Protein AF-A0A2C9KYB4-F1 (afdb_monomer_lite)

Structure (mmCIF, N/CA/C/O backbone):
data_AF-A0A2C9KYB4-F1
#
_entry.id   AF-A0A2C9KYB4-F1
#
loop_
_atom_site.group_PDB
_atom_site.id
_atom_site.type_symbol
_atom_site.label_atom_id
_atom_site.label_alt_id
_atom_site.label_comp_id
_atom_site.label_asym_id
_atom_site.label_entity_id
_atom_site.label_seq_id
_atom_site.pdbx_PDB_ins_code
_atom_site.Cartn_x
_atom_site.Cartn_y
_atom_site.Cartn_z
_atom_site.occupancy
_atom_site.B_iso_or_equiv
_atom_site.auth_seq_id
_atom_site.auth_comp_id
_atom_site.auth_asym_id
_atom_site.auth_atom_id
_atom_site.pdbx_PDB_model_num
ATOM 1 N N . MET A 1 1 ? -0.630 9.367 11.733 1.00 77.88 1 MET A N 1
ATOM 2 C CA . MET A 1 1 ? -0.548 9.222 10.260 1.00 77.88 1 MET A CA 1
ATOM 3 C C . MET A 1 1 ? -1.817 9.796 9.647 1.00 77.88 1 MET A C 1
ATOM 5 O O . MET A 1 1 ? -2.879 9.520 10.185 1.00 77.88 1 MET A O 1
ATOM 9 N N . SER A 1 2 ? -1.732 10.605 8.585 1.00 88.69 2 SER A N 1
ATOM 10 C CA . SER A 1 2 ? -2.912 11.182 7.918 1.00 88.69 2 SER A CA 1
ATOM 11 C C . SER A 1 2 ? -3.307 10.393 6.665 1.00 88.69 2 SER A C 1
ATOM 13 O O . SER A 1 2 ? -2.456 9.791 6.007 1.00 88.69 2 SER A O 1
ATOM 15 N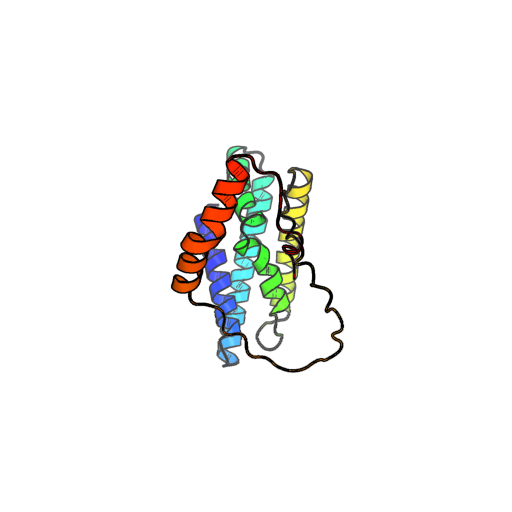 N . MET A 1 3 ? -4.593 10.447 6.298 1.00 91.50 3 MET A N 1
ATOM 16 C CA . MET A 1 3 ? -5.087 9.870 5.039 1.00 91.50 3 MET A CA 1
ATOM 17 C C . MET A 1 3 ? -4.384 10.451 3.811 1.00 91.50 3 MET A C 1
ATOM 19 O O . MET A 1 3 ? -4.084 9.715 2.876 1.00 91.50 3 MET A O 1
ATOM 23 N N . SER A 1 4 ? -4.070 11.747 3.823 1.00 92.88 4 SER A N 1
ATOM 24 C CA . SER A 1 4 ? -3.400 12.416 2.704 1.00 92.88 4 SER A CA 1
ATOM 25 C C . SER A 1 4 ? -1.997 11.863 2.456 1.00 92.88 4 SER A C 1
ATOM 27 O O . SER A 1 4 ? -1.621 11.656 1.307 1.00 92.88 4 SER A O 1
ATOM 29 N N . ALA A 1 5 ? -1.238 11.566 3.518 1.00 91.44 5 ALA A N 1
ATOM 30 C CA . ALA A 1 5 ? 0.081 10.948 3.387 1.00 91.44 5 ALA A CA 1
ATOM 31 C C . ALA A 1 5 ? -0.020 9.524 2.820 1.00 91.44 5 ALA A C 1
ATOM 33 O O . ALA A 1 5 ? 0.750 9.153 1.934 1.00 91.44 5 ALA A O 1
ATOM 34 N N . PHE A 1 6 ? -1.004 8.747 3.285 1.00 93.69 6 PHE A N 1
ATOM 35 C CA . PHE A 1 6 ? -1.249 7.397 2.779 1.00 93.69 6 PHE A CA 1
ATOM 36 C C . PHE A 1 6 ? -1.623 7.412 1.291 1.00 93.69 6 PHE A C 1
ATOM 38 O O . PHE A 1 6 ? -1.047 6.676 0.489 1.00 93.69 6 PHE A O 1
ATOM 45 N N . HIS A 1 7 ? -2.547 8.299 0.916 1.00 94.56 7 HIS A N 1
ATOM 46 C CA . HIS A 1 7 ? -2.961 8.493 -0.467 1.00 94.56 7 HIS A CA 1
ATOM 47 C C . HIS A 1 7 ? -1.796 8.951 -1.350 1.00 94.56 7 HIS A C 1
ATOM 49 O O . HIS A 1 7 ? -1.606 8.407 -2.430 1.00 94.56 7 HIS A O 1
ATOM 55 N N . TYR A 1 8 ? -0.969 9.887 -0.881 1.00 95.38 8 TYR A N 1
ATOM 56 C CA . TYR A 1 8 ? 0.187 10.368 -1.635 1.00 95.38 8 TYR A CA 1
ATOM 57 C C . TYR A 1 8 ? 1.154 9.235 -2.002 1.00 95.38 8 TYR A C 1
ATOM 59 O O . TYR A 1 8 ? 1.501 9.084 -3.173 1.00 95.38 8 TYR A O 1
ATOM 67 N N . ILE A 1 9 ? 1.555 8.404 -1.033 1.00 95.31 9 ILE A N 1
ATOM 68 C CA . ILE A 1 9 ? 2.465 7.277 -1.295 1.00 95.31 9 ILE A CA 1
ATOM 69 C C . ILE A 1 9 ? 1.812 6.245 -2.216 1.00 95.31 9 ILE A C 1
ATOM 71 O O . ILE A 1 9 ? 2.469 5.740 -3.125 1.00 95.31 9 ILE A O 1
ATOM 75 N N . HIS A 1 10 ? 0.520 5.967 -2.029 1.00 95.19 10 HIS A N 1
ATOM 76 C CA . HIS A 1 10 ? -0.229 5.079 -2.913 1.00 95.19 10 HIS A CA 1
ATOM 77 C C . HIS A 1 10 ? -0.242 5.583 -4.366 1.00 95.19 10 HIS A C 1
ATOM 79 O O . HIS A 1 10 ? 0.083 4.830 -5.281 1.00 95.19 10 HIS A O 1
ATOM 85 N N . THR A 1 11 ? -0.534 6.867 -4.578 1.00 95.94 11 THR A N 1
ATOM 86 C CA . THR A 1 11 ? -0.538 7.498 -5.904 1.00 95.94 11 THR A CA 1
ATOM 87 C C . THR A 1 11 ? 0.849 7.475 -6.543 1.00 95.94 11 THR A C 1
ATOM 89 O O . THR A 1 11 ? 0.976 7.139 -7.717 1.00 95.94 11 THR A O 1
ATOM 92 N N . GLN A 1 12 ? 1.913 7.755 -5.782 1.00 95.44 12 GLN A N 1
ATOM 93 C CA . GLN A 1 12 ? 3.284 7.637 -6.293 1.00 95.44 12 GLN A CA 1
ATOM 94 C C . GLN A 1 12 ? 3.627 6.199 -6.693 1.00 95.44 12 GLN A C 1
ATOM 96 O O . GLN A 1 12 ? 4.233 5.977 -7.741 1.00 95.44 12 GLN A O 1
ATOM 101 N N . LEU A 1 13 ? 3.208 5.214 -5.896 1.00 96.12 13 LEU A N 1
ATOM 102 C CA . LEU A 1 13 ? 3.422 3.807 -6.209 1.00 96.12 13 LEU A CA 1
ATOM 103 C C . LEU A 1 13 ? 2.699 3.402 -7.503 1.00 96.12 13 LEU A C 1
ATOM 105 O O . LEU A 1 13 ? 3.322 2.786 -8.366 1.00 96.12 13 LEU A O 1
ATOM 109 N N . LEU A 1 14 ? 1.435 3.803 -7.681 1.00 94.94 14 LEU A N 1
ATOM 110 C CA . LEU A 1 14 ? 0.693 3.581 -8.928 1.00 94.94 14 LEU A CA 1
ATOM 111 C C . LEU A 1 14 ? 1.390 4.232 -10.128 1.00 94.94 14 LEU A C 1
ATOM 113 O O . LEU A 1 14 ? 1.600 3.565 -11.140 1.00 94.94 14 LEU A O 1
ATOM 117 N N . ASN A 1 15 ? 1.834 5.484 -9.995 1.00 95.44 15 ASN A N 1
ATOM 118 C CA . ASN A 1 15 ? 2.565 6.180 -11.055 1.00 95.44 15 ASN A CA 1
ATOM 119 C C . ASN A 1 15 ? 3.829 5.416 -11.473 1.00 95.44 15 ASN A C 1
ATOM 121 O O . ASN A 1 15 ? 4.115 5.286 -12.663 1.00 95.44 15 ASN A O 1
ATOM 125 N N . TYR A 1 16 ? 4.591 4.876 -10.517 1.00 95.44 16 TYR A N 1
ATOM 126 C CA . TYR A 1 16 ? 5.783 4.094 -10.843 1.00 95.44 16 TYR A CA 1
ATOM 127 C C . TYR A 1 16 ? 5.457 2.754 -11.505 1.00 95.44 16 TYR A C 1
ATOM 129 O O . TYR A 1 16 ? 6.167 2.367 -12.433 1.00 95.44 16 TYR A O 1
ATOM 137 N N . ILE A 1 17 ? 4.383 2.077 -11.093 1.00 93.88 17 ILE A N 1
ATOM 138 C CA . ILE A 1 17 ? 3.937 0.821 -11.715 1.00 93.88 17 ILE A CA 1
ATOM 139 C C . ILE A 1 17 ? 3.496 1.060 -13.165 1.00 93.88 17 ILE A C 1
ATOM 141 O O . ILE A 1 17 ? 3.893 0.305 -14.056 1.00 93.88 17 ILE A O 1
ATOM 145 N N . GLU A 1 18 ? 2.733 2.124 -13.422 1.00 93.69 18 GLU A N 1
ATOM 146 C CA . GLU A 1 18 ? 2.309 2.475 -14.781 1.00 93.69 18 GLU A CA 1
ATOM 147 C C . GLU A 1 18 ? 3.507 2.864 -15.657 1.00 93.69 18 GLU A C 1
ATOM 149 O O . GLU A 1 18 ? 3.661 2.348 -16.766 1.00 93.69 18 GLU A O 1
ATOM 154 N N . ASN A 1 19 ? 4.440 3.665 -15.136 1.00 93.12 19 ASN A N 1
ATOM 155 C CA . ASN A 1 19 ? 5.676 3.992 -15.852 1.00 93.12 19 ASN A CA 1
ATOM 156 C C . ASN A 1 19 ? 6.496 2.732 -16.174 1.00 93.12 19 ASN A C 1
ATOM 158 O O . ASN A 1 19 ? 6.953 2.555 -17.304 1.00 93.12 19 ASN A O 1
ATOM 162 N N . LEU A 1 20 ? 6.631 1.807 -15.219 1.00 92.88 20 LEU A N 1
ATOM 163 C CA . LEU A 1 20 ? 7.356 0.549 -15.411 1.00 92.88 20 LEU A CA 1
ATOM 164 C C . LEU A 1 20 ? 6.750 -0.314 -16.531 1.00 92.88 20 LEU A C 1
ATOM 166 O O . LEU A 1 20 ? 7.471 -1.044 -17.225 1.00 92.88 20 LEU A O 1
ATOM 170 N N . ARG A 1 21 ? 5.429 -0.235 -16.716 1.00 90.00 21 ARG A N 1
ATOM 171 C CA . ARG A 1 21 ? 4.695 -0.941 -17.769 1.00 90.00 21 ARG A CA 1
ATOM 172 C C . ARG A 1 21 ? 4.932 -0.330 -19.150 1.00 90.00 21 ARG A C 1
ATOM 174 O O . ARG A 1 21 ? 5.099 -1.087 -20.105 1.00 90.00 21 ARG A O 1
ATOM 181 N N . ILE A 1 22 ? 4.952 0.999 -19.248 1.00 91.38 22 ILE A N 1
ATOM 182 C CA . ILE A 1 22 ? 5.024 1.739 -20.519 1.00 91.38 22 ILE A CA 1
ATOM 183 C C . ILE A 1 22 ? 6.458 1.798 -21.066 1.00 91.38 22 ILE A C 1
ATOM 185 O O . ILE A 1 22 ? 6.657 1.680 -22.277 1.00 91.38 22 ILE A O 1
ATOM 189 N N . ILE A 1 23 ? 7.459 1.944 -20.191 1.00 92.38 23 ILE A N 1
ATOM 190 C CA . ILE A 1 23 ? 8.862 2.095 -20.595 1.00 92.38 23 ILE A CA 1
ATOM 191 C C . ILE A 1 23 ? 9.358 0.831 -21.314 1.00 92.38 23 ILE A C 1
ATOM 193 O O . ILE A 1 23 ? 9.273 -0.297 -20.798 1.00 92.38 23 ILE A O 1
ATOM 197 N N . LYS A 1 24 ? 9.885 1.047 -22.526 1.00 90.88 24 LYS A N 1
ATOM 198 C CA . LYS A 1 24 ? 10.457 0.011 -23.398 1.00 90.88 24 LYS A CA 1
ATOM 199 C C . LYS A 1 24 ? 11.965 -0.147 -23.210 1.00 90.88 24 LYS A C 1
ATOM 201 O O . LYS A 1 24 ? 12.456 -1.264 -23.346 1.00 90.88 24 LYS A O 1
ATOM 206 N N . ASP A 1 25 ? 12.668 0.941 -22.894 1.00 94.88 25 ASP A N 1
ATOM 207 C CA . ASP A 1 25 ? 14.102 0.905 -22.618 1.00 94.88 25 ASP A CA 1
ATOM 208 C C . ASP A 1 25 ? 14.389 0.104 -21.341 1.00 94.88 25 ASP A C 1
ATOM 210 O O . ASP A 1 25 ? 13.743 0.292 -20.307 1.00 94.88 25 ASP A O 1
ATOM 214 N N . LEU A 1 26 ? 15.333 -0.834 -21.416 1.00 91.00 26 LEU A N 1
ATOM 215 C CA . LEU A 1 26 ? 15.583 -1.764 -20.319 1.00 91.00 26 LEU A CA 1
ATOM 216 C C . LEU A 1 26 ? 16.283 -1.091 -19.132 1.00 91.00 26 LEU A C 1
ATOM 218 O O . LEU A 1 26 ? 15.981 -1.423 -17.984 1.00 91.00 26 LEU A O 1
ATOM 222 N N . GLU A 1 27 ? 17.207 -0.167 -19.382 1.00 92.38 27 GLU A N 1
ATOM 223 C CA . GLU A 1 27 ? 17.975 0.490 -18.324 1.00 92.38 27 GLU A CA 1
ATOM 224 C C . GLU A 1 27 ? 17.116 1.511 -17.577 1.00 92.38 27 GLU A C 1
ATOM 226 O O . GLU A 1 27 ? 17.099 1.530 -16.339 1.00 92.38 27 GLU A O 1
ATOM 231 N N . GLU A 1 28 ? 16.303 2.273 -18.308 1.00 93.69 28 GLU A N 1
ATOM 232 C CA . GLU A 1 28 ? 15.301 3.159 -17.723 1.00 93.69 28 GLU A CA 1
ATOM 233 C C . GLU A 1 28 ? 14.247 2.358 -16.939 1.00 93.69 28 GLU A C 1
ATOM 235 O O . GLU A 1 28 ? 13.928 2.688 -15.790 1.00 93.69 28 GLU A O 1
ATOM 240 N N . ALA A 1 29 ? 13.770 1.232 -17.489 1.00 93.75 29 ALA A N 1
ATOM 241 C CA . ALA A 1 29 ? 12.832 0.355 -16.791 1.00 93.75 29 ALA A CA 1
ATOM 242 C C . ALA A 1 29 ? 13.424 -0.199 -15.487 1.00 93.75 29 ALA A C 1
ATOM 244 O O . ALA A 1 29 ? 12.731 -0.226 -14.471 1.00 93.75 29 ALA A O 1
ATOM 245 N N . LYS A 1 30 ? 14.705 -0.591 -15.463 1.00 93.88 30 LYS A N 1
ATOM 246 C CA . LYS A 1 30 ? 15.386 -1.013 -14.226 1.00 93.88 30 LYS A CA 1
ATOM 247 C C . LYS A 1 30 ? 15.469 0.123 -13.206 1.00 93.88 30 LYS A C 1
ATOM 249 O O . LYS A 1 30 ? 15.313 -0.119 -12.007 1.00 93.88 30 LYS A O 1
ATOM 254 N N . GLN A 1 31 ? 15.705 1.362 -13.642 1.00 94.25 31 GLN A N 1
ATOM 255 C CA . GLN A 1 31 ? 15.726 2.521 -12.744 1.00 94.25 31 GLN A C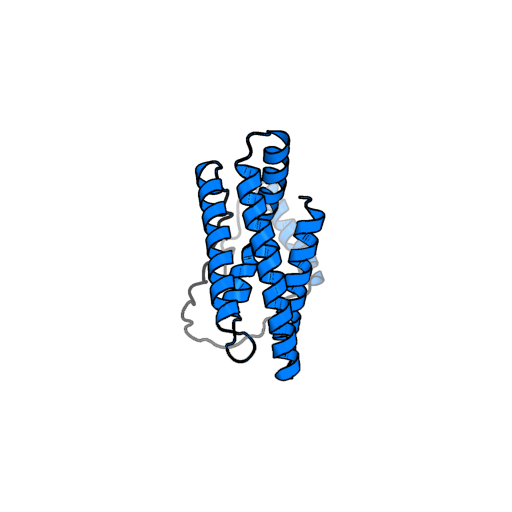A 1
ATOM 256 C C . GLN A 1 31 ? 14.352 2.776 -12.116 1.00 94.25 31 GLN A C 1
ATOM 258 O O . GLN A 1 31 ? 14.260 2.969 -10.900 1.00 94.25 31 GLN A O 1
ATOM 263 N N . VAL A 1 32 ? 13.281 2.721 -12.911 1.00 94.56 32 VAL A N 1
ATOM 264 C CA . VAL A 1 32 ? 11.906 2.826 -12.401 1.00 94.56 32 VAL A CA 1
ATOM 265 C C . VAL A 1 32 ? 11.542 1.622 -11.535 1.00 94.56 32 VAL A C 1
ATOM 267 O O . VAL A 1 32 ? 10.888 1.794 -10.509 1.00 94.56 32 VAL A O 1
ATOM 270 N N . GLY A 1 33 ? 12.040 0.426 -11.850 1.00 95.00 33 GLY A N 1
ATOM 271 C CA . GLY A 1 33 ? 11.897 -0.764 -11.012 1.00 95.00 33 GLY A CA 1
ATOM 272 C C . GLY A 1 33 ? 12.471 -0.553 -9.608 1.00 95.00 33 GLY A C 1
ATOM 273 O O . GLY A 1 33 ? 11.798 -0.837 -8.618 1.00 95.00 33 GLY A O 1
ATOM 274 N N . ARG A 1 34 ? 13.665 0.049 -9.500 1.00 95.19 34 ARG A N 1
ATOM 275 C CA . ARG A 1 34 ? 14.259 0.432 -8.203 1.00 95.19 34 ARG A CA 1
ATOM 276 C C . ARG A 1 34 ? 13.410 1.465 -7.455 1.00 95.19 34 ARG A C 1
ATOM 278 O O . ARG A 1 34 ? 13.191 1.309 -6.257 1.00 95.19 34 ARG A O 1
ATOM 285 N N . ARG A 1 35 ? 12.893 2.492 -8.143 1.00 95.69 35 ARG A N 1
ATOM 286 C CA . ARG A 1 35 ? 11.996 3.502 -7.537 1.00 95.69 35 ARG A CA 1
ATOM 287 C C . ARG A 1 35 ? 10.691 2.881 -7.032 1.00 95.69 35 ARG A C 1
ATOM 289 O O . ARG A 1 35 ? 10.279 3.154 -5.909 1.00 95.69 35 ARG A O 1
ATOM 296 N N . THR A 1 36 ? 10.100 1.990 -7.827 1.00 96.50 36 THR A N 1
ATOM 297 C CA . THR A 1 36 ? 8.899 1.222 -7.468 1.00 96.50 36 THR A CA 1
ATOM 298 C C . THR A 1 36 ? 9.150 0.388 -6.217 1.00 96.50 36 THR A C 1
ATOM 300 O O . THR A 1 36 ? 8.311 0.360 -5.324 1.00 96.50 36 THR A O 1
ATOM 303 N N . HIS A 1 37 ? 10.321 -0.248 -6.106 1.00 97.19 37 HIS A N 1
ATOM 304 C CA . HIS A 1 37 ? 10.680 -1.031 -4.922 1.00 97.19 37 HIS A CA 1
ATOM 305 C C . HIS A 1 37 ? 10.755 -0.172 -3.659 1.00 97.19 37 HIS A C 1
ATOM 307 O O . HIS A 1 37 ? 10.181 -0.539 -2.638 1.00 97.19 37 HIS A O 1
ATOM 313 N N . VAL A 1 38 ? 11.385 1.001 -3.721 1.00 97.06 38 VAL A N 1
ATOM 314 C CA . VAL A 1 38 ? 11.429 1.917 -2.569 1.00 97.06 38 VAL A CA 1
ATOM 315 C C . VAL A 1 38 ? 10.024 2.396 -2.186 1.00 97.06 38 VAL A C 1
ATOM 317 O O . VAL A 1 38 ? 9.679 2.391 -1.005 1.00 97.06 38 VAL A O 1
ATOM 320 N N . ALA A 1 39 ? 9.187 2.746 -3.167 1.00 96.81 39 ALA A N 1
ATOM 321 C CA . ALA A 1 39 ? 7.802 3.151 -2.922 1.00 96.81 39 ALA A CA 1
ATOM 322 C C . ALA A 1 39 ? 6.955 2.021 -2.312 1.00 96.81 39 ALA A C 1
ATOM 324 O O . ALA A 1 39 ? 6.167 2.267 -1.401 1.00 96.81 39 ALA A O 1
ATOM 325 N N . LEU A 1 40 ? 7.160 0.777 -2.755 1.00 97.38 40 LEU A N 1
ATOM 326 C CA . LEU A 1 40 ? 6.533 -0.409 -2.174 1.00 97.38 40 LEU A CA 1
ATOM 327 C C . LEU A 1 40 ? 6.920 -0.577 -0.702 1.00 97.38 40 LEU A C 1
ATOM 329 O O . LEU A 1 40 ? 6.043 -0.791 0.128 1.00 97.38 40 LEU A O 1
ATOM 333 N N . LYS A 1 41 ? 8.205 -0.427 -0.364 1.00 97.19 41 LYS A N 1
ATOM 334 C CA . LYS A 1 41 ? 8.655 -0.495 1.033 1.00 97.19 41 LYS A CA 1
ATOM 335 C C . LYS A 1 41 ? 8.037 0.612 1.885 1.00 97.19 41 LYS A C 1
ATOM 337 O O . LYS A 1 41 ? 7.598 0.347 2.996 1.00 97.19 41 LYS A O 1
ATOM 342 N N . ALA A 1 42 ? 7.938 1.833 1.360 1.00 96.94 42 ALA A N 1
ATOM 343 C CA . ALA A 1 42 ? 7.247 2.914 2.060 1.00 96.94 42 ALA A CA 1
ATOM 344 C C . ALA A 1 42 ? 5.763 2.581 2.293 1.00 96.94 42 ALA A C 1
ATOM 346 O O . ALA A 1 42 ? 5.252 2.778 3.391 1.00 96.94 42 ALA A O 1
ATOM 347 N N . TYR A 1 43 ? 5.079 2.025 1.289 1.00 96.50 43 TYR A N 1
ATOM 348 C CA . TYR A 1 43 ? 3.690 1.581 1.423 1.00 96.50 43 TYR A CA 1
ATOM 349 C C . TYR A 1 43 ? 3.533 0.436 2.438 1.00 96.50 43 TYR A C 1
ATOM 351 O O . TYR A 1 43 ? 2.588 0.433 3.225 1.00 96.50 43 TYR A O 1
ATOM 359 N N . GLN A 1 44 ? 4.484 -0.500 2.481 1.00 96.50 44 GLN A N 1
ATOM 360 C CA . GLN A 1 44 ? 4.543 -1.562 3.487 1.00 96.50 44 GLN A CA 1
ATOM 361 C C . GLN A 1 44 ? 4.665 -0.987 4.905 1.00 96.50 44 GLN A C 1
ATOM 363 O O . GLN A 1 44 ? 3.885 -1.361 5.777 1.00 96.50 44 GLN A O 1
ATOM 368 N N . GLU A 1 45 ? 5.570 -0.032 5.132 1.00 96.69 45 GLU A N 1
ATOM 369 C CA . GLU A 1 45 ? 5.704 0.636 6.435 1.00 96.69 45 GLU A CA 1
ATOM 370 C C . GLU A 1 45 ? 4.434 1.400 6.832 1.00 96.69 45 GLU A C 1
ATOM 372 O O . GLU A 1 45 ? 4.051 1.414 8.008 1.00 96.69 45 GLU A O 1
ATOM 377 N N . LEU A 1 46 ? 3.724 1.987 5.859 1.00 95.44 46 LEU A N 1
ATOM 378 C CA . LEU A 1 46 ? 2.428 2.609 6.119 1.00 95.44 46 LEU A CA 1
ATOM 379 C C . LEU A 1 46 ? 1.398 1.589 6.620 1.00 95.44 46 LEU A C 1
ATOM 381 O O . LEU A 1 46 ? 0.675 1.877 7.574 1.00 95.44 46 LEU A O 1
ATOM 385 N N . LEU A 1 47 ? 1.346 0.400 6.016 1.00 95.81 47 LEU A N 1
ATOM 386 C CA . LEU A 1 47 ? 0.462 -0.682 6.453 1.00 95.81 47 LEU A CA 1
ATOM 387 C C . LEU A 1 47 ? 0.839 -1.208 7.842 1.00 95.81 47 LEU A C 1
ATOM 389 O O . LEU A 1 47 ? -0.040 -1.341 8.691 1.00 95.81 47 LEU A O 1
ATOM 393 N N . CYS A 1 48 ? 2.127 -1.440 8.109 1.00 95.69 48 CYS A N 1
ATOM 394 C CA . CYS A 1 48 ? 2.610 -1.858 9.428 1.00 95.69 48 CYS A CA 1
ATOM 395 C C . CYS A 1 48 ? 2.245 -0.840 10.512 1.00 95.69 48 CYS A C 1
ATOM 397 O O . CYS A 1 48 ? 1.723 -1.198 11.568 1.00 95.69 48 CYS A O 1
ATOM 399 N N . THR A 1 49 ? 2.466 0.445 10.234 1.00 95.44 49 THR A N 1
ATOM 400 C CA . THR A 1 49 ? 2.107 1.516 11.168 1.00 95.44 49 THR A CA 1
ATOM 401 C C . THR A 1 49 ? 0.595 1.578 11.369 1.00 95.44 49 THR A C 1
ATOM 403 O O . THR A 1 49 ? 0.136 1.761 12.493 1.00 95.44 49 THR A O 1
ATOM 406 N N . LEU A 1 50 ? -0.198 1.389 10.311 1.00 95.19 50 LEU A N 1
ATOM 407 C CA . LEU A 1 50 ? -1.654 1.353 10.409 1.00 95.19 50 LEU A CA 1
ATOM 408 C C . LEU A 1 50 ? -2.148 0.174 11.265 1.00 95.19 50 LEU A C 1
ATOM 410 O O . LEU A 1 50 ? -3.044 0.348 12.093 1.00 95.19 50 LEU A O 1
ATOM 414 N N . ASP A 1 51 ? -1.551 -1.009 11.103 1.00 94.25 51 ASP A N 1
ATOM 415 C CA . ASP A 1 51 ? -1.826 -2.178 11.945 1.00 94.25 51 ASP A CA 1
ATOM 416 C C . ASP A 1 51 ? -1.470 -1.902 13.412 1.00 94.25 51 ASP A C 1
ATOM 418 O O . ASP A 1 51 ? -2.280 -2.160 14.305 1.00 94.25 51 ASP A O 1
ATOM 422 N N . PHE A 1 52 ? -0.311 -1.291 13.666 1.00 94.50 52 PHE A N 1
ATOM 423 C CA . PHE A 1 52 ? 0.103 -0.887 15.009 1.00 94.50 52 PHE A CA 1
ATOM 424 C C . PHE A 1 52 ? -0.865 0.131 15.632 1.00 94.50 52 PHE A C 1
ATOM 426 O O . PHE A 1 52 ? -1.309 -0.052 16.765 1.00 94.50 52 PHE A O 1
ATOM 433 N N . MET A 1 53 ? -1.272 1.161 14.880 1.00 94.38 53 MET A N 1
ATOM 434 C CA . MET A 1 53 ? -2.242 2.163 15.335 1.00 94.38 53 MET A CA 1
ATOM 435 C C . MET A 1 53 ? -3.589 1.531 15.709 1.00 94.38 53 MET A C 1
ATOM 437 O O . MET A 1 53 ? -4.204 1.937 16.694 1.00 94.38 53 MET A O 1
ATOM 441 N N . SER A 1 54 ? -4.034 0.506 14.974 1.00 91.94 54 SER A N 1
ATOM 442 C CA . SER A 1 54 ? -5.296 -0.189 15.266 1.00 91.94 54 SER A CA 1
ATOM 443 C C . SER A 1 54 ? -5.295 -0.942 16.605 1.00 91.94 54 SER A C 1
ATOM 445 O O . SER A 1 54 ? -6.356 -1.178 17.179 1.00 91.94 54 SER A O 1
ATOM 447 N N . LYS A 1 55 ? -4.106 -1.268 17.129 1.00 92.19 55 LYS A N 1
ATOM 448 C CA . LYS A 1 55 ? -3.885 -1.983 18.398 1.00 92.19 55 LYS A CA 1
ATOM 449 C C . LYS A 1 55 ? -3.457 -1.053 19.537 1.00 92.19 55 LYS A C 1
ATOM 451 O O . LYS A 1 55 ? -3.144 -1.528 20.627 1.00 92.19 55 LYS A O 1
ATOM 456 N N . SER A 1 56 ? -3.425 0.258 19.294 1.00 94.38 56 SER A N 1
ATOM 457 C CA . SER A 1 56 ? -3.044 1.246 20.301 1.00 94.38 56 SER A CA 1
ATOM 458 C C . SER A 1 56 ? -4.012 1.239 21.488 1.00 94.38 56 SER A C 1
ATOM 460 O O . SER A 1 56 ? -5.208 0.976 21.337 1.00 94.38 56 SER A O 1
ATOM 462 N N . GLN A 1 57 ? -3.502 1.566 22.677 1.00 94.38 57 GLN A N 1
ATOM 463 C CA . GLN A 1 57 ? -4.327 1.782 23.869 1.00 94.38 57 GLN A CA 1
ATOM 464 C C . GLN A 1 57 ? -5.150 3.075 23.759 1.00 94.38 57 GLN A C 1
ATOM 466 O O . GLN A 1 57 ? -6.259 3.132 24.288 1.00 94.38 57 GLN A O 1
ATOM 471 N N . ASP A 1 58 ? -4.636 4.062 23.020 1.00 95.94 58 ASP A N 1
ATOM 472 C CA . ASP A 1 58 ? -5.282 5.352 22.787 1.00 95.94 58 ASP A CA 1
ATOM 473 C C . ASP A 1 58 ? -6.440 5.230 21.780 1.00 95.94 58 ASP A C 1
ATOM 475 O O . ASP A 1 58 ? -6.254 4.866 20.613 1.00 95.94 58 ASP A O 1
ATOM 479 N N . GLU A 1 59 ? -7.644 5.574 22.239 1.00 94.12 59 GLU A N 1
ATOM 480 C CA . GLU A 1 59 ? -8.867 5.559 21.440 1.00 94.12 59 GLU A CA 1
ATOM 481 C C . GLU A 1 59 ? -8.801 6.520 20.245 1.00 94.12 59 GLU A C 1
ATOM 483 O O . GLU A 1 59 ? -9.246 6.162 19.158 1.00 94.12 59 GLU A O 1
ATOM 488 N N . GLN A 1 60 ? -8.206 7.707 20.391 1.00 93.62 60 GLN A N 1
ATOM 489 C CA . GLN A 1 60 ? -8.095 8.674 19.292 1.00 93.62 60 GLN A CA 1
ATOM 490 C C . GLN A 1 60 ? -7.267 8.094 18.138 1.00 93.62 60 GLN A C 1
ATOM 492 O O . GLN A 1 60 ? -7.641 8.197 16.964 1.00 93.62 60 GLN A O 1
ATOM 497 N N . ILE A 1 61 ? -6.170 7.410 18.473 1.00 94.44 61 ILE A N 1
ATOM 498 C CA . ILE A 1 61 ? -5.310 6.731 17.498 1.00 94.44 61 ILE A CA 1
ATOM 499 C C . ILE A 1 61 ? -6.067 5.584 16.818 1.00 94.44 61 ILE A C 1
ATOM 501 O O . ILE A 1 61 ? -5.999 5.458 15.591 1.00 94.44 61 ILE A O 1
ATOM 505 N N . ARG A 1 62 ? -6.833 4.787 17.577 1.00 94.31 62 ARG A N 1
ATOM 506 C CA . ARG A 1 62 ? -7.658 3.704 17.013 1.00 94.31 62 ARG A CA 1
ATOM 507 C C . ARG A 1 62 ? -8.738 4.224 16.069 1.00 94.31 62 ARG A C 1
ATOM 509 O O . ARG A 1 62 ? -8.917 3.659 14.990 1.00 94.31 62 ARG A O 1
ATOM 516 N N . GLN A 1 63 ? -9.432 5.303 16.427 1.00 92.12 63 GLN A N 1
ATOM 517 C CA . GLN A 1 63 ? -10.449 5.905 15.561 1.00 92.12 63 GLN A CA 1
ATOM 518 C C . GLN A 1 63 ? -9.839 6.436 14.265 1.00 92.12 63 GLN A C 1
ATOM 520 O O . GLN A 1 63 ? -10.363 6.174 13.181 1.00 92.12 63 GLN A O 1
ATOM 525 N N . SER A 1 64 ? -8.680 7.095 14.350 1.00 92.88 64 SER A N 1
ATOM 526 C CA . SER A 1 64 ? -7.931 7.519 13.164 1.00 92.88 64 SER A CA 1
ATOM 527 C C . SER A 1 64 ? -7.547 6.326 12.276 1.00 92.88 64 SER A C 1
ATOM 529 O O . SER A 1 64 ? -7.790 6.349 11.067 1.00 92.88 64 SER A O 1
ATOM 531 N N . ALA A 1 65 ? -7.035 5.243 12.871 1.00 93.62 65 ALA A N 1
ATOM 532 C CA . ALA A 1 65 ? -6.695 4.018 12.148 1.00 93.62 65 ALA A CA 1
ATOM 533 C C . ALA A 1 65 ? -7.913 3.401 11.450 1.00 93.62 65 ALA A C 1
ATOM 535 O O . ALA A 1 65 ? -7.816 2.996 10.294 1.00 93.62 65 ALA A O 1
ATOM 536 N N . LYS A 1 66 ? -9.077 3.382 12.107 1.00 91.69 66 LYS A N 1
ATOM 537 C CA . LYS A 1 66 ? -10.320 2.825 11.559 1.00 91.69 66 LYS A CA 1
ATOM 538 C C . LYS A 1 66 ? -10.772 3.547 10.287 1.00 91.69 66 LYS A C 1
ATOM 540 O O . LYS A 1 66 ? -11.198 2.896 9.332 1.00 91.69 66 LYS A O 1
ATOM 545 N N . VAL A 1 67 ? -10.639 4.876 10.242 1.00 92.56 67 VAL A N 1
ATOM 546 C CA . VAL A 1 67 ? -10.941 5.674 9.040 1.00 92.56 67 VAL A CA 1
ATOM 547 C C . VAL A 1 67 ? -10.016 5.288 7.884 1.00 92.56 67 VAL A C 1
ATOM 549 O O . VAL A 1 67 ? -10.477 5.088 6.758 1.00 92.56 67 VAL A O 1
ATOM 552 N N . ILE A 1 68 ? -8.719 5.130 8.156 1.00 93.44 68 ILE A N 1
ATOM 553 C CA . ILE A 1 68 ? -7.738 4.750 7.132 1.00 93.44 68 ILE A CA 1
ATOM 554 C C . ILE A 1 68 ? -7.977 3.312 6.652 1.00 93.44 68 ILE A C 1
ATOM 556 O O . ILE A 1 68 ? -8.061 3.073 5.449 1.00 93.44 68 ILE A O 1
ATOM 560 N N . GLN A 1 69 ? -8.179 2.367 7.573 1.00 93.12 69 GLN A N 1
ATOM 561 C CA . GLN A 1 69 ? -8.480 0.966 7.265 1.00 93.12 69 GLN A CA 1
ATOM 562 C C . GLN A 1 69 ? -9.732 0.817 6.399 1.00 93.12 69 GLN A C 1
ATOM 564 O O . GLN A 1 69 ? -9.728 0.036 5.451 1.00 93.12 69 GLN A O 1
ATOM 569 N N . SER A 1 70 ? -10.786 1.590 6.679 1.00 90.81 70 SER A N 1
ATOM 570 C CA . SER A 1 70 ? -12.001 1.580 5.861 1.00 90.81 70 SER A CA 1
ATOM 571 C C . SER A 1 70 ? -11.695 1.928 4.401 1.00 90.81 70 SER A C 1
ATOM 573 O O . SER A 1 70 ? -12.064 1.191 3.490 1.00 90.81 70 SER A O 1
ATOM 575 N N . ASN A 1 71 ? -10.929 2.993 4.159 1.00 91.62 71 ASN A N 1
ATOM 576 C CA . ASN A 1 71 ? -10.523 3.345 2.800 1.00 91.62 71 ASN A CA 1
ATOM 577 C C . ASN A 1 71 ? -9.692 2.226 2.157 1.00 91.62 71 ASN A C 1
ATOM 579 O O . ASN A 1 71 ? -10.020 1.768 1.067 1.00 91.62 71 ASN A O 1
ATOM 583 N N . VAL A 1 72 ? -8.677 1.726 2.862 1.00 92.56 72 VAL A N 1
ATOM 584 C CA . VAL A 1 72 ? -7.768 0.684 2.361 1.00 92.56 72 VAL A CA 1
ATOM 585 C C . VAL A 1 72 ? -8.496 -0.620 1.997 1.00 92.56 72 VAL A C 1
ATOM 587 O O . VAL A 1 72 ? -8.139 -1.263 1.011 1.00 92.56 72 VAL A O 1
ATOM 590 N N . PHE A 1 73 ? -9.533 -1.014 2.744 1.00 91.00 73 PHE A N 1
ATOM 591 C CA . PHE A 1 73 ? -10.254 -2.276 2.526 1.00 91.00 73 PHE A CA 1
ATOM 592 C C . PHE A 1 73 ? -11.506 -2.171 1.651 1.00 91.00 73 PHE A C 1
ATOM 594 O O . PHE A 1 73 ? -12.013 -3.205 1.207 1.00 91.00 73 PHE A O 1
ATOM 601 N N . TYR A 1 74 ? -12.039 -0.976 1.399 1.00 89.38 74 TYR A N 1
ATOM 602 C CA . TYR A 1 74 ? -13.277 -0.822 0.623 1.00 89.38 74 TYR A CA 1
ATOM 603 C C . TYR A 1 74 ? -13.089 -0.094 -0.704 1.00 89.38 74 TYR A C 1
ATOM 605 O O . TYR A 1 74 ? -13.785 -0.425 -1.666 1.00 89.38 74 TYR A O 1
ATOM 613 N N . VAL A 1 75 ? -12.130 0.821 -0.807 1.00 91.06 75 VAL A N 1
ATOM 614 C CA . VAL A 1 75 ? -11.824 1.499 -2.071 1.00 91.06 75 VAL A CA 1
ATOM 615 C C . VAL A 1 75 ? -11.001 0.547 -2.948 1.00 91.06 75 VAL A C 1
ATOM 617 O O . VAL A 1 75 ? -10.098 -0.151 -2.481 1.00 91.06 75 VAL A O 1
ATOM 620 N N . PHE A 1 76 ? -11.399 0.410 -4.212 1.00 88.81 76 PHE A N 1
ATOM 621 C CA . PHE A 1 76 ? -10.877 -0.623 -5.112 1.00 88.81 76 PHE A CA 1
ATOM 622 C C . PHE A 1 76 ? -9.392 -0.409 -5.427 1.00 88.81 76 PHE A C 1
ATOM 624 O O . PHE A 1 76 ? -8.622 -1.365 -5.420 1.00 88.81 76 PHE A O 1
ATOM 631 N N . GLU A 1 77 ? -9.000 0.845 -5.609 1.00 89.88 77 GLU A N 1
ATOM 632 C CA . GLU A 1 77 ? -7.665 1.307 -5.969 1.00 89.88 77 GLU A CA 1
ATOM 633 C C . GLU A 1 77 ? -6.617 0.833 -4.953 1.00 89.88 77 GLU A C 1
ATOM 635 O O . GLU A 1 77 ? -5.589 0.271 -5.335 1.00 89.88 77 GLU A O 1
ATOM 640 N N . TYR A 1 78 ? -6.914 0.945 -3.652 1.00 92.56 78 TYR A N 1
ATOM 641 C CA . TYR A 1 78 ? -6.015 0.445 -2.608 1.00 92.56 78 TYR A CA 1
ATOM 642 C C . TYR A 1 78 ? -5.966 -1.082 -2.553 1.00 92.56 78 TYR A C 1
ATOM 644 O O . TYR A 1 78 ? -4.909 -1.644 -2.281 1.00 92.56 78 TYR A O 1
ATOM 652 N N . ARG A 1 79 ? -7.082 -1.771 -2.810 1.00 91.38 79 ARG A N 1
ATOM 653 C CA . ARG A 1 79 ? -7.142 -3.238 -2.717 1.00 91.38 79 ARG A CA 1
ATOM 654 C C . ARG A 1 79 ? -6.445 -3.949 -3.866 1.00 91.38 79 ARG A C 1
ATOM 656 O O . ARG A 1 79 ? -5.839 -4.998 -3.657 1.00 91.38 79 ARG A O 1
ATOM 663 N N . ASP A 1 80 ? -6.577 -3.423 -5.077 1.00 92.31 80 ASP A N 1
ATOM 664 C CA . ASP A 1 80 ? -6.119 -4.113 -6.284 1.00 92.31 80 ASP A CA 1
ATOM 665 C C . ASP A 1 80 ? -4.603 -3.988 -6.498 1.00 92.31 80 ASP A C 1
ATOM 667 O O . ASP A 1 80 ? -4.019 -4.752 -7.266 1.00 92.31 80 ASP A O 1
ATOM 671 N N . ILE A 1 81 ? -3.933 -3.081 -5.775 1.00 94.38 81 ILE A N 1
ATOM 672 C CA . ILE A 1 81 ? -2.518 -2.757 -5.991 1.00 94.38 81 ILE A CA 1
ATOM 673 C C . ILE A 1 81 ? -1.597 -3.980 -5.922 1.00 94.38 81 ILE A C 1
ATOM 675 O O . ILE A 1 81 ? -0.792 -4.195 -6.827 1.00 94.38 81 ILE A O 1
ATOM 679 N N . PHE A 1 82 ? -1.748 -4.835 -4.908 1.00 95.06 82 PHE A N 1
ATOM 680 C CA . PHE A 1 82 ? -0.898 -6.017 -4.744 1.00 95.06 82 PHE A CA 1
ATOM 681 C C . PHE A 1 82 ? -1.131 -7.047 -5.847 1.00 95.06 82 PHE A C 1
ATOM 683 O O . PHE A 1 82 ? -0.178 -7.613 -6.381 1.00 95.06 82 PHE A O 1
ATOM 690 N N . VAL A 1 83 ? -2.394 -7.261 -6.228 1.00 94.56 83 VAL A N 1
ATOM 691 C CA . VAL A 1 83 ? -2.757 -8.183 -7.312 1.00 94.56 83 VAL A CA 1
ATOM 692 C C . VAL A 1 83 ? -2.196 -7.680 -8.639 1.00 94.56 83 VAL A C 1
ATOM 694 O O . VAL A 1 83 ? -1.623 -8.464 -9.400 1.00 94.56 83 VAL A O 1
ATOM 697 N N . ASN A 1 84 ? -2.307 -6.375 -8.892 1.00 94.06 84 ASN A N 1
ATOM 698 C CA . ASN A 1 84 ? -1.756 -5.721 -10.069 1.00 94.06 84 ASN A CA 1
ATOM 699 C C . ASN A 1 84 ? -0.226 -5.880 -10.140 1.00 94.06 84 ASN A C 1
ATOM 701 O O . ASN A 1 84 ? 0.305 -6.325 -11.158 1.00 94.06 84 ASN A O 1
ATOM 705 N N . MET A 1 85 ? 0.485 -5.592 -9.047 1.00 94.94 85 MET A N 1
ATOM 706 C CA . MET A 1 85 ? 1.947 -5.700 -8.983 1.00 94.94 85 MET A CA 1
ATOM 707 C C . MET A 1 85 ? 2.440 -7.141 -9.157 1.00 94.94 85 MET A C 1
ATOM 709 O O . MET A 1 85 ? 3.386 -7.373 -9.909 1.00 94.94 85 MET A O 1
ATOM 713 N N . LEU A 1 86 ? 1.791 -8.114 -8.507 1.00 95.44 86 LEU A N 1
ATOM 714 C CA . LEU A 1 86 ? 2.154 -9.532 -8.611 1.00 95.44 86 LEU A CA 1
ATOM 715 C C . LEU A 1 86 ? 1.922 -10.068 -10.028 1.00 95.44 86 LEU A C 1
ATOM 717 O O . LEU A 1 86 ? 2.786 -10.744 -10.583 1.00 95.44 86 LEU A O 1
ATOM 721 N N . ARG A 1 87 ? 0.781 -9.732 -10.643 1.00 94.56 87 ARG A N 1
ATOM 722 C CA . ARG A 1 87 ? 0.440 -10.160 -12.010 1.00 94.56 87 ARG A CA 1
ATOM 723 C C . ARG A 1 87 ? 1.410 -9.605 -13.053 1.00 94.56 87 ARG A C 1
ATOM 725 O O . ARG A 1 87 ? 1.691 -10.280 -14.041 1.00 94.56 87 ARG A O 1
ATOM 732 N N . ASN A 1 88 ? 1.891 -8.380 -12.853 1.00 91.81 88 ASN A N 1
ATOM 733 C CA . ASN A 1 88 ? 2.734 -7.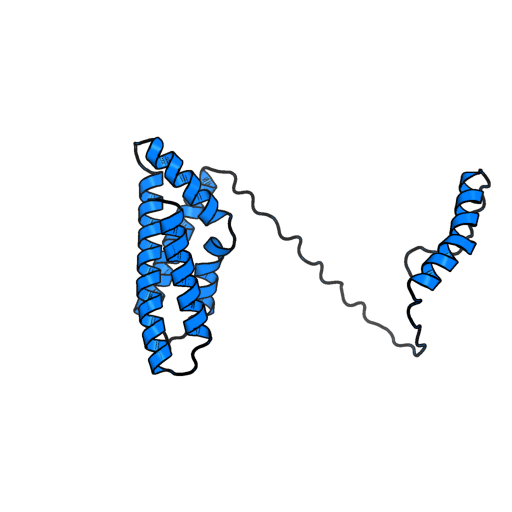675 -13.816 1.00 91.81 88 ASN A CA 1
ATOM 734 C C . ASN A 1 88 ? 4.236 -7.754 -13.506 1.00 91.81 88 ASN A C 1
ATOM 736 O O . ASN A 1 88 ? 5.029 -7.092 -14.177 1.00 91.81 88 ASN A O 1
ATOM 740 N N . PHE A 1 89 ? 4.654 -8.574 -12.537 1.00 93.81 89 PHE A N 1
ATOM 741 C CA . PHE A 1 89 ? 6.067 -8.769 -12.229 1.00 93.81 89 PHE A CA 1
ATOM 742 C C . PHE A 1 89 ? 6.848 -9.315 -13.439 1.00 93.81 89 PHE A C 1
ATOM 744 O O . PHE A 1 89 ? 6.419 -10.248 -14.124 1.00 93.81 89 PHE A O 1
ATOM 751 N N . LYS A 1 90 ? 8.027 -8.733 -13.689 1.00 91.69 90 LYS A N 1
ATOM 752 C CA . LYS A 1 90 ? 8.972 -9.159 -14.729 1.00 91.69 90 LYS A CA 1
ATOM 753 C C . LYS A 1 90 ? 10.384 -9.208 -14.147 1.00 91.69 90 LYS A C 1
ATOM 755 O O . LYS A 1 90 ? 10.915 -8.167 -13.767 1.00 91.69 90 LYS A O 1
ATOM 760 N N . GLU A 1 91 ? 11.016 -10.383 -14.158 1.00 92.25 91 GLU A N 1
ATOM 761 C CA . GLU A 1 91 ? 12.394 -10.573 -13.655 1.00 92.25 91 GLU A CA 1
ATOM 762 C C . GLU A 1 91 ? 13.431 -9.746 -14.443 1.00 92.25 91 GLU A C 1
ATOM 764 O O . GLU A 1 91 ? 14.475 -9.389 -13.910 1.00 92.25 91 GLU A O 1
ATOM 769 N N . SER A 1 92 ? 13.128 -9.351 -15.687 1.00 90.75 92 SER A N 1
ATOM 770 C CA . SER A 1 92 ? 13.997 -8.470 -16.480 1.00 90.75 92 SER A CA 1
ATOM 771 C C . SER A 1 92 ? 14.037 -7.020 -15.981 1.00 90.75 92 SER A C 1
ATOM 773 O O . SER A 1 92 ? 15.041 -6.335 -16.173 1.00 90.75 92 SER A O 1
ATOM 775 N N . LYS A 1 93 ? 12.947 -6.543 -15.362 1.00 90.12 93 LYS A N 1
ATOM 776 C CA . LYS A 1 93 ? 12.779 -5.149 -14.916 1.00 90.12 93 LYS A CA 1
ATOM 777 C C . LYS A 1 93 ? 12.908 -4.994 -13.396 1.00 90.12 93 LYS A C 1
ATOM 779 O O . LYS A 1 93 ? 13.275 -3.924 -12.916 1.00 90.12 93 LYS A O 1
ATOM 784 N N . CYS A 1 94 ? 12.609 -6.050 -12.640 1.00 90.88 94 CYS A N 1
ATOM 785 C CA . CYS A 1 94 ? 12.544 -6.044 -11.181 1.00 90.88 94 CYS A CA 1
ATOM 786 C C . CYS A 1 94 ? 13.474 -7.099 -10.574 1.00 90.88 94 CYS A C 1
ATOM 788 O O . CYS A 1 94 ? 13.614 -8.200 -11.099 1.00 90.88 94 CYS A O 1
ATOM 790 N N . SER A 1 95 ? 14.063 -6.788 -9.420 1.00 94.06 95 SER A N 1
ATOM 791 C CA . SER A 1 95 ? 14.906 -7.731 -8.683 1.00 94.06 95 SER A CA 1
ATOM 792 C C . SER A 1 95 ? 14.086 -8.817 -7.972 1.00 94.06 95 SER A C 1
ATOM 794 O O . SER A 1 95 ? 12.896 -8.664 -7.691 1.00 94.06 95 SER A O 1
ATOM 796 N N . ARG A 1 96 ? 14.754 -9.907 -7.576 1.00 94.12 96 ARG A N 1
ATOM 797 C CA . ARG A 1 96 ? 14.155 -10.928 -6.696 1.00 94.12 96 ARG A CA 1
ATOM 798 C C . ARG A 1 96 ? 13.819 -10.391 -5.303 1.00 94.12 96 ARG A C 1
ATOM 800 O O . ARG A 1 96 ? 12.826 -10.808 -4.718 1.00 94.12 96 ARG A O 1
ATOM 807 N N . SER A 1 97 ? 14.614 -9.450 -4.787 1.00 96.06 97 SER A N 1
ATOM 808 C CA . SER A 1 97 ? 14.325 -8.782 -3.513 1.00 96.06 97 SER A CA 1
ATOM 809 C C . SER A 1 97 ? 13.022 -7.986 -3.569 1.00 96.06 97 SER A C 1
ATOM 811 O O . SER A 1 97 ? 12.246 -8.055 -2.625 1.00 96.06 97 SER A O 1
ATOM 813 N N . TYR A 1 98 ? 12.734 -7.320 -4.693 1.00 96.12 98 TYR A N 1
ATOM 814 C CA . TYR A 1 98 ? 11.448 -6.659 -4.907 1.00 96.12 98 TYR A CA 1
ATOM 815 C C . TYR A 1 98 ? 10.280 -7.644 -4.824 1.00 96.12 98 TYR A C 1
ATOM 817 O O . TYR A 1 98 ? 9.300 -7.362 -4.145 1.00 96.12 98 TYR A O 1
ATOM 825 N N . LEU A 1 99 ? 10.385 -8.810 -5.473 1.00 96.75 99 LEU A N 1
ATOM 826 C CA . LEU A 1 99 ? 9.320 -9.814 -5.426 1.00 96.75 99 LEU A CA 1
ATOM 827 C C . LEU A 1 99 ? 9.086 -10.333 -4.003 1.00 96.75 99 LEU A C 1
ATOM 829 O O . LEU A 1 99 ? 7.939 -10.475 -3.589 1.00 96.75 99 LEU A O 1
ATOM 833 N N . ARG A 1 100 ? 10.160 -10.598 -3.252 1.00 97.62 100 ARG A N 1
ATOM 834 C CA . ARG A 1 100 ? 10.058 -11.030 -1.853 1.00 97.62 100 ARG A CA 1
ATOM 835 C C . ARG A 1 100 ? 9.322 -9.989 -1.011 1.00 97.62 100 ARG A C 1
ATOM 837 O O . ARG A 1 100 ? 8.345 -10.331 -0.353 1.00 97.62 100 ARG A O 1
ATOM 844 N N . ASP A 1 101 ? 9.763 -8.737 -1.079 1.00 97.81 101 ASP A N 1
ATOM 845 C CA . ASP A 1 101 ? 9.182 -7.651 -0.290 1.00 97.81 101 ASP A CA 1
ATOM 846 C C . ASP A 1 101 ? 7.727 -7.360 -0.741 1.00 97.81 101 ASP A C 1
ATOM 848 O O . ASP A 1 101 ? 6.869 -7.030 0.071 1.00 97.81 101 ASP A O 1
ATOM 852 N N . LEU A 1 102 ? 7.395 -7.573 -2.022 1.00 97.44 102 LEU A N 1
ATOM 853 C CA . LEU A 1 102 ? 6.020 -7.483 -2.535 1.00 97.44 102 LEU A CA 1
ATOM 854 C C . LEU A 1 102 ? 5.106 -8.558 -1.945 1.00 97.44 102 LEU A C 1
ATOM 856 O O . LEU A 1 102 ? 3.980 -8.261 -1.546 1.00 97.44 102 LEU A O 1
ATOM 860 N N . VAL A 1 103 ? 5.577 -9.804 -1.892 1.00 97.75 103 VAL A N 1
ATOM 861 C CA . VAL A 1 103 ? 4.831 -10.906 -1.272 1.00 97.75 103 VAL A CA 1
ATOM 862 C C . VAL A 1 103 ? 4.653 -10.653 0.226 1.00 97.75 103 VAL A C 1
ATOM 864 O O . VAL A 1 103 ? 3.572 -10.896 0.758 1.00 97.75 103 VAL A O 1
ATOM 867 N N . GLU A 1 104 ? 5.671 -10.113 0.895 1.00 97.50 104 GLU A N 1
ATOM 868 C CA . GLU A 1 104 ? 5.599 -9.735 2.307 1.00 97.50 104 GLU A CA 1
ATOM 869 C C . GLU A 1 104 ? 4.568 -8.624 2.555 1.00 97.50 104 GLU A C 1
ATOM 871 O O . GLU A 1 104 ? 3.694 -8.772 3.411 1.00 97.50 104 GLU A O 1
ATOM 876 N N . ALA A 1 105 ? 4.587 -7.553 1.759 1.00 96.88 105 ALA A N 1
ATOM 877 C CA . ALA A 1 105 ? 3.608 -6.473 1.854 1.00 96.88 105 ALA A CA 1
ATOM 878 C C . ALA A 1 105 ? 2.172 -6.965 1.585 1.00 96.88 105 ALA A C 1
ATOM 880 O O . ALA A 1 105 ? 1.243 -6.609 2.315 1.00 96.88 105 ALA A O 1
ATOM 881 N N . ALA A 1 106 ? 1.989 -7.842 0.591 1.00 96.94 106 ALA A N 1
ATOM 882 C CA . ALA A 1 106 ? 0.701 -8.475 0.319 1.00 96.94 106 ALA A CA 1
ATOM 883 C C . ALA A 1 106 ? 0.237 -9.351 1.496 1.00 96.94 106 ALA A C 1
ATOM 885 O O . ALA A 1 106 ? -0.939 -9.325 1.865 1.00 96.94 106 ALA A O 1
ATOM 886 N N . HIS A 1 107 ? 1.152 -10.095 2.124 1.00 96.50 107 HIS A N 1
ATOM 887 C CA . HIS A 1 107 ? 0.853 -10.890 3.312 1.00 96.50 107 HIS A CA 1
ATOM 888 C C . HIS A 1 107 ? 0.402 -10.013 4.489 1.00 96.50 107 HIS A C 1
ATOM 890 O O . HIS A 1 107 ? -0.611 -10.321 5.118 1.00 96.50 107 HIS A O 1
ATOM 896 N N . ILE A 1 108 ? 1.099 -8.903 4.756 1.00 95.56 108 ILE A N 1
ATOM 897 C CA . ILE A 1 108 ? 0.723 -7.935 5.800 1.00 95.56 108 ILE A CA 1
ATOM 898 C C . ILE A 1 108 ? -0.691 -7.407 5.546 1.00 95.56 108 ILE A C 1
ATOM 900 O O . ILE A 1 108 ? -1.535 -7.461 6.441 1.00 95.56 108 ILE A O 1
ATOM 904 N N . PHE A 1 109 ? -0.982 -6.975 4.316 1.00 95.31 109 PHE A N 1
ATOM 905 C CA . PHE A 1 109 ? -2.312 -6.500 3.940 1.00 95.31 109 PHE A CA 1
ATOM 906 C C . PHE A 1 109 ? -3.403 -7.553 4.188 1.00 95.31 109 PHE A C 1
ATOM 908 O O . PHE A 1 109 ? -4.424 -7.251 4.808 1.00 95.31 109 PHE A O 1
ATOM 915 N N . LEU A 1 110 ? -3.188 -8.800 3.754 1.00 94.81 110 LEU A N 1
ATOM 916 C CA . LEU A 1 110 ? -4.150 -9.889 3.952 1.00 94.81 110 LEU A CA 1
ATOM 917 C C . LEU A 1 110 ? -4.356 -10.217 5.434 1.00 94.81 110 LEU A C 1
ATOM 919 O O . LEU A 1 110 ? -5.486 -10.456 5.855 1.00 94.81 110 LEU A O 1
ATOM 923 N N . LYS A 1 111 ? -3.291 -10.179 6.239 1.00 94.00 111 LYS A N 1
ATOM 924 C CA . LYS A 1 111 ? -3.360 -10.402 7.687 1.00 94.00 111 LYS A CA 1
ATOM 925 C C . LYS A 1 111 ? -4.162 -9.306 8.392 1.00 94.00 111 LYS A C 1
ATOM 927 O O . LYS A 1 111 ? -4.984 -9.602 9.259 1.00 94.00 111 LYS A O 1
ATOM 932 N N . MET A 1 112 ? -3.971 -8.046 7.998 1.00 92.75 112 MET A N 1
ATOM 933 C CA . MET A 1 112 ? -4.782 -6.933 8.501 1.00 92.75 112 MET A CA 1
ATOM 934 C C . MET A 1 112 ? -6.251 -7.080 8.085 1.00 92.75 112 MET A C 1
ATOM 936 O O . MET A 1 112 ? -7.153 -6.865 8.898 1.00 92.75 112 MET A O 1
ATOM 940 N N . LEU A 1 113 ? -6.499 -7.485 6.835 1.00 90.75 113 LEU A N 1
ATOM 941 C CA . LEU A 1 113 ? -7.845 -7.730 6.324 1.00 90.75 113 LEU A CA 1
ATOM 942 C C . LEU A 1 113 ? -8.534 -8.853 7.108 1.00 90.75 113 LEU A C 1
ATOM 944 O O . LEU A 1 113 ? -9.684 -8.693 7.511 1.00 90.75 113 LEU A O 1
ATOM 948 N N . GLU A 1 114 ? -7.843 -9.959 7.388 1.00 90.44 114 GLU A N 1
ATOM 949 C CA . GLU A 1 114 ? -8.359 -11.068 8.198 1.00 90.44 114 GLU A CA 1
ATOM 950 C C . GLU A 1 114 ? -8.766 -10.601 9.605 1.00 90.44 114 GLU A C 1
ATOM 952 O O . GLU A 1 114 ? -9.869 -10.902 10.067 1.00 90.44 114 GLU A O 1
ATOM 957 N N . ALA A 1 115 ? -7.910 -9.826 10.277 1.00 87.88 115 ALA A N 1
ATOM 958 C CA . ALA A 1 115 ? -8.204 -9.287 11.604 1.00 87.88 115 ALA A CA 1
ATOM 959 C C . ALA A 1 115 ? -9.443 -8.372 11.592 1.00 87.88 115 ALA A C 1
ATOM 961 O O . ALA A 1 115 ? -10.310 -8.480 12.466 1.00 87.88 115 ALA A O 1
ATOM 962 N N . SER A 1 116 ? -9.566 -7.524 10.566 1.00 82.62 116 SER A N 1
ATOM 963 C CA . SER A 1 116 ? -10.727 -6.649 10.371 1.00 82.62 116 SER A CA 1
ATOM 964 C C . SER A 1 116 ? -12.002 -7.432 10.021 1.00 82.62 116 SER A C 1
ATOM 966 O O . SER A 1 116 ? -13.085 -7.093 10.490 1.00 82.62 116 SER A O 1
ATOM 968 N N . SER A 1 117 ? -11.880 -8.539 9.280 1.00 80.38 117 SER A N 1
ATOM 969 C CA . SER A 1 117 ? -12.994 -9.431 8.909 1.00 80.38 117 SER A CA 1
ATOM 970 C C . SER A 1 117 ? -13.631 -10.126 10.110 1.00 80.38 117 SER A C 1
ATOM 972 O O . SER A 1 117 ? -14.829 -10.390 10.125 1.00 80.38 117 SER A O 1
ATOM 974 N N . LYS A 1 118 ? -12.818 -10.485 11.108 1.00 79.00 118 LYS A N 1
ATOM 975 C CA . LYS A 1 118 ? -13.291 -11.178 12.316 1.00 79.00 118 LYS A CA 1
ATOM 976 C C . LYS A 1 118 ? -14.031 -10.239 13.269 1.00 79.00 118 LYS A C 1
ATOM 978 O O . LYS A 1 118 ? -14.882 -10.687 14.028 1.00 79.00 118 LYS A O 1
ATOM 983 N N . SER A 1 119 ? -13.704 -8.950 13.231 1.00 69.19 119 SER A N 1
ATOM 984 C CA . SER A 1 119 ? -14.251 -7.921 14.122 1.00 69.19 119 SER A CA 1
ATOM 985 C C . SER A 1 119 ? -15.359 -7.074 13.475 1.00 69.19 119 SER A C 1
ATOM 987 O O . SER A 1 119 ? -16.157 -6.463 14.182 1.00 69.19 119 SER A O 1
ATOM 989 N N . SER A 1 120 ? -15.461 -7.071 12.143 1.00 63.03 120 SER A N 1
ATOM 990 C CA . SER A 1 120 ? -16.464 -6.345 11.360 1.00 63.03 120 SER A CA 1
ATOM 991 C C . SER A 1 120 ? -17.105 -7.264 10.319 1.00 63.03 120 SER A C 1
ATOM 993 O O . SER A 1 120 ? -16.410 -8.024 9.650 1.00 63.03 120 SER A O 1
ATOM 995 N N . LYS A 1 121 ? -18.429 -7.175 10.122 1.00 62.72 121 LYS A N 1
ATOM 996 C CA . LYS A 1 121 ? -19.119 -7.862 9.016 1.00 62.72 121 LYS A CA 1
ATOM 997 C C . LYS A 1 121 ? -18.683 -7.219 7.692 1.00 62.72 121 LYS A C 1
ATOM 999 O O . LYS A 1 121 ? -19.357 -6.317 7.204 1.00 62.72 121 LYS A O 1
ATOM 1004 N N . LEU A 1 122 ? -17.556 -7.654 7.121 1.00 64.12 122 LEU A N 1
ATOM 1005 C CA . LEU A 1 122 ? -17.123 -7.243 5.782 1.00 64.12 122 LEU A CA 1
ATOM 1006 C C . LEU A 1 122 ? -18.249 -7.516 4.784 1.00 64.12 122 LEU A C 1
ATOM 1008 O O . LEU A 1 122 ? -18.597 -8.665 4.505 1.00 64.12 122 LEU A O 1
ATOM 1012 N N . VAL A 1 123 ? -18.817 -6.448 4.232 1.00 65.38 123 VAL A N 1
ATOM 1013 C CA . VAL A 1 123 ? -19.848 -6.555 3.203 1.00 65.38 123 VAL A CA 1
ATOM 1014 C C . VAL A 1 123 ? -19.150 -6.670 1.856 1.00 65.38 123 VAL A C 1
ATOM 1016 O O . VAL A 1 123 ? -18.739 -5.681 1.253 1.00 65.38 123 VAL A O 1
ATOM 1019 N N . VAL A 1 124 ? -18.991 -7.900 1.376 1.00 65.38 124 VAL A N 1
ATOM 1020 C CA . VAL A 1 124 ? -18.489 -8.144 0.023 1.00 65.38 124 VAL A CA 1
ATOM 1021 C C . VAL A 1 124 ? -19.649 -7.967 -0.953 1.00 65.38 124 VAL A C 1
ATOM 1023 O O . VAL A 1 124 ? -20.608 -8.742 -0.940 1.00 65.38 124 VAL A O 1
ATOM 1026 N N . GLN A 1 125 ? -19.566 -6.969 -1.836 1.00 64.88 125 GLN A N 1
ATOM 1027 C CA . GLN A 1 125 ? -20.477 -6.886 -2.975 1.00 64.88 125 G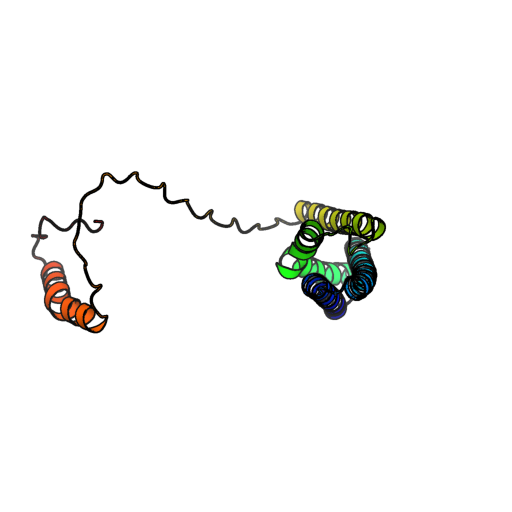LN A CA 1
ATOM 1028 C C . GLN A 1 125 ? -20.240 -8.102 -3.878 1.00 64.88 125 GLN A C 1
ATOM 1030 O O . GLN A 1 125 ? -19.241 -8.187 -4.594 1.00 64.88 125 GLN A O 1
ATOM 1035 N N . LYS A 1 126 ? -21.164 -9.071 -3.852 1.00 66.25 126 LYS A N 1
ATOM 1036 C CA . LYS A 1 126 ? -21.164 -10.170 -4.820 1.00 66.25 126 LYS A CA 1
ATOM 1037 C C . LYS A 1 126 ? -21.378 -9.570 -6.204 1.00 66.25 126 LYS A C 1
ATOM 1039 O O . LYS A 1 126 ? -22.480 -9.137 -6.537 1.00 66.25 126 LYS A O 1
ATOM 1044 N N . LYS A 1 127 ? -20.328 -9.566 -7.028 1.00 61.53 127 LYS A N 1
ATOM 1045 C CA . LYS A 1 127 ? -20.449 -9.267 -8.456 1.00 61.53 127 LYS A CA 1
ATOM 1046 C C . LYS A 1 127 ? -21.406 -10.317 -9.027 1.00 61.53 127 LYS A C 1
ATOM 1048 O O . LYS A 1 127 ? -21.045 -11.492 -9.084 1.00 61.53 127 LYS A O 1
ATOM 1053 N N . LYS A 1 128 ? -22.647 -9.934 -9.366 1.00 57.12 128 LYS A N 1
ATOM 1054 C CA . LYS A 1 128 ? -23.600 -10.833 -10.037 1.00 57.12 128 LYS A CA 1
ATOM 1055 C C . LYS A 1 128 ? -22.879 -11.371 -11.267 1.00 57.12 128 LYS A C 1
ATOM 1057 O O . LYS A 1 128 ? -22.553 -10.604 -12.172 1.00 57.12 128 LYS A O 1
ATOM 1062 N N . GLY A 1 129 ? -22.540 -12.661 -11.254 1.00 54.88 129 GLY A N 1
ATOM 1063 C CA . GLY A 1 129 ? -21.846 -13.286 -12.370 1.00 54.88 129 GLY A CA 1
ATOM 1064 C C . GLY A 1 129 ? -22.649 -13.009 -13.632 1.00 54.88 129 GLY A C 1
ATOM 1065 O O . GLY A 1 129 ? -23.849 -13.288 -13.658 1.00 54.88 129 GLY A O 1
ATOM 1066 N N . LYS A 1 130 ? -22.015 -12.420 -14.654 1.00 60.22 130 LYS A N 1
ATOM 1067 C CA . LYS A 1 130 ? -22.611 -12.340 -15.988 1.00 60.22 130 LYS A CA 1
ATOM 1068 C C . LYS A 1 130 ? -22.960 -13.777 -16.365 1.00 60.22 130 LYS A C 1
ATOM 1070 O O . LYS A 1 130 ? -22.055 -14.567 -16.630 1.00 60.22 130 LYS A O 1
ATOM 1075 N N . LYS A 1 131 ? -24.248 -14.143 -16.305 1.00 56.59 131 LYS A N 1
ATOM 1076 C CA . LYS A 1 131 ? -24.725 -15.434 -16.803 1.00 56.59 131 LYS A CA 1
ATOM 1077 C C . LYS A 1 131 ? -24.224 -15.509 -18.239 1.00 56.59 131 LYS A C 1
ATOM 1079 O O . LYS A 1 131 ? -24.665 -14.725 -19.076 1.00 56.59 131 LYS A O 1
ATOM 1084 N N . LYS A 1 132 ? -23.263 -16.398 -18.516 1.00 55.44 132 LYS A N 1
ATOM 1085 C CA . LYS A 1 132 ? -22.922 -16.747 -19.894 1.00 55.44 132 LYS A CA 1
ATOM 1086 C C . LYS A 1 132 ? -24.236 -17.208 -20.515 1.00 55.44 132 LYS A C 1
ATOM 1088 O O . LYS A 1 132 ? -24.767 -18.236 -20.093 1.00 55.44 132 LYS A O 1
ATOM 1093 N N . LYS A 1 133 ? -24.796 -16.423 -21.444 1.00 57.28 133 LYS A N 1
ATOM 1094 C CA . LYS A 1 133 ? -25.878 -16.903 -22.306 1.00 57.28 133 LYS A CA 1
ATOM 1095 C C . LYS A 1 133 ? -25.342 -18.202 -22.906 1.00 57.28 133 LYS A C 1
ATOM 1097 O O . LYS A 1 133 ? -24.295 -18.186 -23.552 1.00 57.28 133 LYS A O 1
ATOM 1102 N N . LYS A 1 134 ? -25.971 -19.339 -22.584 1.00 51.16 134 LYS A N 1
ATOM 1103 C CA . LYS A 1 134 ? -25.668 -20.606 -23.254 1.00 51.16 134 LYS A CA 1
ATOM 1104 C C . LYS A 1 134 ? -25.819 -20.315 -24.741 1.00 51.16 134 LYS A C 1
ATOM 1106 O O . LYS A 1 134 ? -26.897 -19.896 -25.154 1.00 51.16 134 LYS A O 1
ATOM 1111 N N . ALA A 1 135 ? -24.742 -20.478 -25.503 1.00 52.97 135 ALA A N 1
ATOM 1112 C CA . ALA A 1 135 ? -24.818 -20.458 -26.951 1.00 52.97 135 ALA A CA 1
ATOM 1113 C C . ALA A 1 135 ? -25.817 -21.553 -27.351 1.00 52.97 135 ALA A C 1
ATOM 1115 O O . ALA A 1 13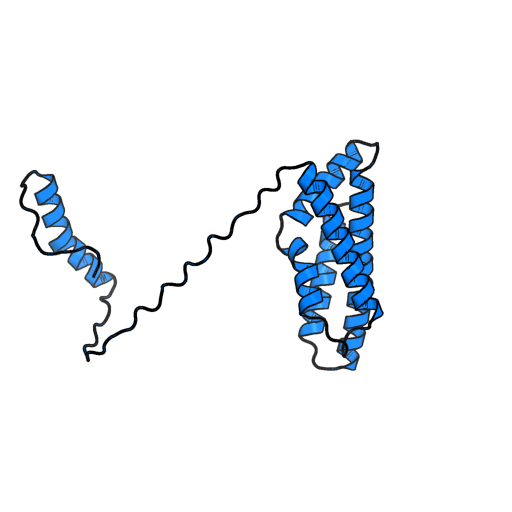5 ? -25.524 -22.744 -27.232 1.00 52.97 135 ALA A O 1
ATOM 1116 N N . LYS A 1 136 ? -27.040 -21.149 -27.713 1.00 48.22 136 LYS A N 1
ATOM 1117 C CA . LYS A 1 136 ? -27.986 -22.030 -28.392 1.00 48.22 136 LYS A CA 1
ATOM 1118 C C . LYS A 1 136 ? -27.320 -22.376 -29.720 1.00 48.22 136 LYS A C 1
ATOM 1120 O O . LYS A 1 136 ? -27.005 -21.482 -30.499 1.00 48.22 136 LYS A O 1
ATOM 1125 N N . LYS A 1 137 ? -27.060 -23.666 -29.938 1.00 46.28 137 LYS A N 1
ATOM 1126 C CA . LYS A 1 137 ? -26.737 -24.201 -31.261 1.00 46.28 137 LYS A CA 1
ATOM 1127 C C . LYS A 1 137 ? -27.839 -23.740 -32.222 1.00 46.28 137 LYS A C 1
ATOM 1129 O O . LYS A 1 137 ? -28.994 -24.105 -32.021 1.00 46.28 137 LYS A O 1
ATOM 1134 N N . GLN A 1 138 ? -27.479 -22.926 -33.208 1.00 43.41 138 GLN A N 1
ATOM 1135 C CA . GLN A 1 138 ? -28.318 -22.659 -34.373 1.00 43.41 138 GLN A CA 1
ATOM 1136 C C . GLN A 1 138 ? -28.403 -23.935 -35.222 1.00 43.41 138 GLN A C 1
ATOM 1138 O O . GLN A 1 138 ? -27.363 -24.550 -35.476 1.00 43.41 138 GLN A O 1
ATOM 1143 N N . PRO A 1 139 ? -29.581 -24.319 -35.728 1.00 39.09 139 PRO A N 1
ATOM 1144 C CA . PRO A 1 139 ? -29.686 -24.796 -37.089 1.00 39.09 139 PRO A CA 1
ATOM 1145 C C . PRO A 1 139 ? -29.832 -23.583 -38.019 1.00 39.09 139 PRO A C 1
ATOM 1147 O O . PRO A 1 139 ? -30.539 -22.623 -37.718 1.00 39.09 139 PRO A O 1
ATOM 1150 N N . ALA A 1 140 ? -29.104 -23.621 -39.127 1.00 45.12 140 ALA A N 1
ATOM 1151 C CA . ALA A 1 140 ? -29.121 -22.607 -40.168 1.00 45.12 140 ALA A CA 1
ATOM 1152 C C . ALA A 1 140 ? -30.521 -22.409 -40.771 1.00 45.12 140 ALA A C 1
ATOM 1154 O O . ALA A 1 140 ? -31.228 -23.394 -40.995 1.00 45.12 140 ALA A O 1
ATOM 1155 N N . ARG A 1 141 ? -30.860 -21.160 -41.120 1.00 36.66 141 ARG A N 1
ATOM 1156 C CA . ARG A 1 141 ? -31.647 -20.801 -42.311 1.00 36.66 141 ARG A CA 1
ATOM 1157 C C . ARG A 1 141 ? -31.484 -19.311 -42.644 1.00 36.66 141 ARG A C 1
ATOM 1159 O O . ARG A 1 141 ? -31.294 -18.493 -41.753 1.00 36.66 141 ARG A O 1
ATOM 1166 N N . ASN A 1 142 ? -31.464 -19.059 -43.948 1.00 36.22 142 ASN A N 1
ATOM 1167 C CA . ASN A 1 142 ? -30.995 -17.871 -44.657 1.00 36.22 142 ASN A CA 1
ATOM 1168 C C . ASN A 1 142 ? -31.839 -16.601 -44.458 1.00 36.22 142 ASN A C 1
ATOM 1170 O O . ASN A 1 142 ? -33.034 -16.690 -44.205 1.00 36.22 142 ASN A O 1
ATOM 1174 N N . ASP A 1 143 ? -31.159 -15.472 -44.696 1.00 39.44 143 ASP A N 1
ATOM 1175 C CA . ASP A 1 143 ? -31.612 -14.216 -45.317 1.00 39.44 143 ASP A CA 1
ATOM 1176 C C . ASP A 1 143 ? -32.972 -13.619 -44.925 1.00 39.44 143 ASP A C 1
ATOM 1178 O O . ASP A 1 143 ? -34.015 -14.029 -45.425 1.00 39.44 143 ASP A O 1
ATOM 1182 N N . ALA A 1 144 ? -32.926 -12.512 -44.178 1.00 38.06 144 ALA A N 1
ATOM 1183 C CA . ALA A 1 144 ? -33.349 -11.205 -44.690 1.00 38.06 144 ALA A CA 1
ATOM 1184 C C . ALA A 1 144 ? -32.839 -10.094 -43.756 1.00 38.06 144 ALA A C 1
ATOM 1186 O O . ALA A 1 144 ? -32.999 -10.150 -42.540 1.00 38.06 144 ALA A O 1
ATOM 1187 N N . ASN A 1 145 ? -32.194 -9.098 -44.355 1.00 45.88 145 ASN A N 1
ATOM 1188 C CA . ASN A 1 145 ? -31.771 -7.847 -43.743 1.00 45.88 145 ASN A CA 1
ATOM 1189 C C . ASN A 1 145 ? -33.007 -7.104 -43.195 1.00 45.88 145 ASN A C 1
ATOM 1191 O O . ASN A 1 145 ? -33.825 -6.643 -43.987 1.00 45.88 145 ASN A O 1
ATOM 1195 N N . VAL A 1 146 ? -33.163 -7.011 -41.872 1.00 46.78 146 VAL A N 1
ATOM 1196 C CA . VAL A 1 146 ? -34.158 -6.128 -41.244 1.00 46.78 146 VAL A CA 1
ATOM 1197 C C . VAL A 1 146 ? -33.388 -4.956 -40.653 1.00 46.78 146 VAL A C 1
ATOM 1199 O O . VAL A 1 146 ? -32.702 -5.096 -39.643 1.00 46.78 146 VAL A O 1
ATOM 1202 N N . GLU A 1 147 ? -33.446 -3.827 -41.352 1.00 57.00 147 GLU A N 1
ATOM 1203 C CA . GLU A 1 147 ? -33.019 -2.523 -40.851 1.00 57.00 147 GLU A CA 1
ATOM 1204 C C . GLU A 1 147 ? -33.831 -2.208 -39.585 1.00 57.00 147 GLU A C 1
ATOM 1206 O O . GLU A 1 147 ? -35.063 -2.253 -39.609 1.00 57.00 147 GLU A O 1
ATOM 1211 N N . GLU A 1 148 ? -33.151 -1.958 -38.463 1.00 52.97 148 GLU A N 1
ATOM 1212 C CA . GLU A 1 148 ? -33.812 -1.522 -37.229 1.00 52.97 148 GLU A CA 1
ATOM 1213 C C . GLU A 1 148 ? -34.499 -0.163 -37.489 1.00 52.97 148 GLU A C 1
ATOM 1215 O O . GLU A 1 148 ? -33.839 0.750 -37.997 1.00 52.97 148 GLU A O 1
ATOM 1220 N N . PRO A 1 149 ? -35.805 -0.005 -37.187 1.00 61.38 149 PRO A N 1
ATOM 1221 C CA . PRO A 1 149 ? -36.527 1.237 -37.456 1.00 61.38 149 PRO A CA 1
ATOM 1222 C C . PRO A 1 149 ? -35.925 2.417 -36.682 1.00 61.38 149 PRO A C 1
ATOM 1224 O O . PRO A 1 149 ? -35.559 2.277 -35.513 1.00 61.38 149 PRO A O 1
ATOM 1227 N N . SER A 1 150 ? -35.858 3.589 -37.322 1.00 70.06 150 SER A N 1
ATOM 1228 C CA . SER A 1 150 ? -35.409 4.833 -36.680 1.00 70.06 150 SER A CA 1
ATOM 1229 C C . SER A 1 150 ? -36.317 5.202 -35.499 1.00 70.06 150 SER A C 1
ATOM 1231 O O . SER A 1 150 ? -37.510 4.897 -35.501 1.00 70.06 150 SER A O 1
ATOM 1233 N N . GLU A 1 151 ? -35.770 5.903 -34.505 1.00 66.62 151 GLU A N 1
ATOM 1234 C CA . GLU A 1 151 ? -36.472 6.308 -33.277 1.00 66.62 151 GLU A CA 1
ATOM 1235 C C . GLU A 1 151 ? -37.769 7.087 -33.574 1.00 66.62 151 GLU A C 1
ATOM 1237 O O . GLU A 1 151 ? -38.780 6.897 -32.904 1.00 66.62 151 GLU A O 1
ATOM 1242 N N . GLU A 1 152 ? -37.787 7.868 -34.655 1.00 71.19 152 GLU A N 1
ATOM 1243 C CA . GLU A 1 152 ? -38.966 8.611 -35.121 1.00 71.19 152 GLU A CA 1
ATOM 1244 C C . GLU A 1 152 ? -40.088 7.687 -35.628 1.00 71.19 152 GLU A C 1
ATOM 1246 O O . GLU A 1 152 ? -41.262 7.915 -35.341 1.00 71.19 152 GLU A O 1
ATOM 1251 N N . GLN A 1 153 ? -39.735 6.596 -36.313 1.00 71.06 153 GLN A N 1
ATOM 1252 C CA . GLN A 1 153 ? -40.697 5.614 -36.827 1.00 71.06 153 GLN A CA 1
ATOM 1253 C C . GLN A 1 153 ? -41.288 4.763 -35.697 1.00 71.06 153 GLN A C 1
ATOM 1255 O O . GLN A 1 153 ? -42.449 4.364 -35.759 1.00 71.06 153 GLN A O 1
ATOM 1260 N N . LEU A 1 154 ? -40.504 4.505 -34.644 1.00 72.25 154 LEU A N 1
ATOM 1261 C CA . LEU A 1 154 ? -40.978 3.809 -33.446 1.00 72.25 154 LEU A CA 1
ATOM 1262 C C . LEU A 1 154 ? -41.991 4.652 -32.665 1.00 72.25 154 LEU A C 1
ATOM 1264 O O . LEU A 1 154 ? -42.981 4.107 -32.177 1.00 72.25 154 LEU A O 1
ATOM 1268 N N . VAL A 1 155 ? -41.772 5.968 -32.578 1.00 75.94 155 VAL A N 1
ATOM 1269 C CA . VAL A 1 155 ? -42.721 6.895 -31.944 1.00 75.94 155 VAL A CA 1
ATOM 1270 C C . VAL A 1 155 ? -44.025 6.958 -32.737 1.00 75.94 155 VAL A C 1
ATOM 1272 O O . VAL A 1 155 ? -45.096 6.869 -32.144 1.00 75.94 155 VAL A O 1
ATOM 1275 N N . GLU A 1 156 ? -43.965 7.033 -34.066 1.00 75.94 156 GLU A N 1
ATOM 1276 C CA . GLU A 1 156 ? -45.172 7.072 -34.900 1.00 75.94 156 GLU A CA 1
ATOM 1277 C C . GLU A 1 156 ? -45.979 5.763 -34.821 1.00 75.94 156 GLU A C 1
ATOM 1279 O O . GLU A 1 156 ? -47.206 5.791 -34.707 1.00 75.94 156 GLU A O 1
ATOM 1284 N N . LEU A 1 157 ? -45.301 4.610 -34.783 1.00 75.31 157 LEU A N 1
ATOM 1285 C CA . LEU A 1 157 ? -45.948 3.307 -34.608 1.00 75.31 157 LEU A CA 1
ATOM 1286 C C . LEU A 1 157 ? -46.600 3.167 -33.220 1.00 75.31 157 LEU A C 1
ATOM 1288 O O . LEU A 1 157 ? -47.695 2.609 -33.089 1.00 75.31 157 LEU A O 1
ATOM 1292 N N . TRP A 1 158 ? -45.933 3.688 -32.185 1.00 77.38 158 TRP A N 1
ATOM 1293 C CA . TRP A 1 158 ? -46.442 3.694 -30.817 1.00 77.38 158 TRP A CA 1
ATOM 1294 C C . TRP A 1 158 ? -47.689 4.569 -30.681 1.00 77.38 158 TRP A C 1
ATOM 1296 O O . TRP A 1 158 ? -48.710 4.110 -30.168 1.00 77.38 158 TRP A O 1
ATOM 1306 N N . GLU A 1 159 ? -47.627 5.804 -31.177 1.00 76.88 159 GLU A N 1
ATOM 1307 C CA . GLU A 1 159 ? -48.735 6.754 -31.090 1.00 76.88 159 GLU A CA 1
ATOM 1308 C C . GLU A 1 159 ? -49.917 6.335 -31.976 1.00 76.88 159 GLU A C 1
ATOM 1310 O O . GLU A 1 159 ? -51.064 6.424 -31.538 1.00 76.88 159 GLU A O 1
ATOM 1315 N N . GLY A 1 160 ? -49.658 5.822 -33.186 1.00 70.06 160 GLY A N 1
ATOM 1316 C CA . GLY A 1 160 ? -50.697 5.489 -34.163 1.00 70.06 160 GLY A CA 1
ATOM 1317 C C . GLY A 1 160 ? -51.457 4.190 -33.883 1.00 70.06 160 GLY A C 1
ATOM 1318 O O . GLY A 1 160 ? -52.679 4.153 -34.024 1.00 70.06 160 GLY A O 1
ATOM 1319 N N . HIS A 1 161 ? -50.760 3.125 -33.479 1.00 65.75 161 HIS A N 1
ATOM 1320 C CA . HIS A 1 161 ? -51.359 1.789 -33.357 1.00 65.75 161 HIS A CA 1
ATOM 1321 C C . HIS A 1 161 ? -51.400 1.284 -31.915 1.00 65.75 161 HIS A C 1
ATOM 1323 O O . HIS A 1 161 ? -52.462 0.918 -31.416 1.00 65.75 161 HIS A O 1
ATOM 1329 N N . ALA A 1 162 ? -50.265 1.299 -31.214 1.00 68.81 162 ALA A N 1
ATOM 1330 C CA . ALA A 1 162 ? -50.187 0.680 -29.892 1.00 68.81 162 ALA A CA 1
ATOM 1331 C C . ALA A 1 162 ? -50.967 1.466 -28.824 1.00 68.81 162 ALA A C 1
ATOM 1333 O O . ALA A 1 162 ? -51.619 0.867 -27.966 1.00 68.81 162 ALA A O 1
ATOM 1334 N N . SER A 1 163 ? -50.931 2.803 -28.873 1.00 75.50 163 SER A N 1
ATOM 1335 C CA . SER A 1 163 ? -51.602 3.646 -27.876 1.00 75.50 163 SER A CA 1
ATOM 1336 C C . SER A 1 163 ? -53.125 3.470 -27.913 1.00 75.50 163 SER A C 1
ATOM 1338 O O . SER A 1 163 ? -53.761 3.316 -26.867 1.00 75.50 163 SER A O 1
ATOM 1340 N N . SER A 1 164 ? -53.708 3.422 -29.115 1.00 68.88 164 SER A N 1
ATOM 1341 C CA . SER A 1 164 ? -55.157 3.352 -29.307 1.00 68.88 164 SER A CA 1
ATOM 1342 C C . SER A 1 164 ? -55.718 1.983 -28.911 1.00 68.88 164 SER A C 1
ATOM 1344 O O . SER A 1 164 ? -56.753 1.912 -28.240 1.00 68.88 164 SER A O 1
ATOM 1346 N N . GLU A 1 165 ? -55.003 0.900 -29.220 1.00 68.75 165 GLU A N 1
ATOM 1347 C CA . GLU A 1 165 ? -55.364 -0.460 -28.809 1.00 68.75 165 GLU A CA 1
ATOM 1348 C C . GLU A 1 165 ? -55.304 -0.626 -27.282 1.00 68.75 165 GLU A C 1
ATOM 1350 O O . GLU A 1 165 ? -56.245 -1.142 -26.676 1.00 68.75 165 GLU A O 1
ATOM 1355 N N . ILE A 1 166 ? -54.258 -0.107 -26.627 1.00 73.31 166 ILE A N 1
ATOM 1356 C CA . ILE A 1 166 ? -54.121 -0.169 -25.163 1.00 73.31 166 ILE A CA 1
ATOM 1357 C C . ILE A 1 166 ? -55.229 0.630 -24.468 1.00 73.31 166 ILE A C 1
ATOM 1359 O O . ILE A 1 166 ? -55.812 0.156 -23.490 1.00 73.31 166 ILE A O 1
ATOM 1363 N N . VAL A 1 167 ? -55.553 1.826 -24.969 1.00 73.56 167 VAL A N 1
ATOM 1364 C CA . VAL A 1 167 ? -56.644 2.645 -24.417 1.00 73.56 167 VAL A CA 1
ATOM 1365 C C . VAL A 1 167 ? -57.994 1.943 -24.578 1.00 73.56 167 VAL A C 1
ATOM 1367 O O . VAL A 1 167 ? -58.794 1.947 -23.642 1.00 73.56 167 VAL A O 1
ATOM 1370 N N . THR A 1 168 ? -58.227 1.280 -25.711 1.00 69.50 168 THR A N 1
ATOM 1371 C CA . THR A 1 168 ? -59.464 0.524 -25.972 1.00 69.50 168 THR A CA 1
ATOM 1372 C C . THR A 1 168 ? -59.605 -0.679 -25.032 1.00 69.50 168 THR A C 1
ATOM 1374 O O . THR A 1 168 ? -60.688 -0.929 -24.501 1.00 69.50 168 THR A O 1
ATOM 1377 N N . ILE A 1 169 ? -58.504 -1.379 -24.740 1.00 68.56 169 ILE A N 1
ATOM 1378 C CA . ILE A 1 169 ? -58.477 -2.489 -23.772 1.00 68.56 169 ILE A CA 1
ATOM 1379 C C . ILE A 1 169 ? -58.729 -1.979 -22.344 1.00 68.56 169 ILE A C 1
ATOM 1381 O O . ILE A 1 169 ? -59.517 -2.567 -21.601 1.00 68.56 169 ILE A O 1
ATOM 1385 N N . LEU A 1 170 ? -58.118 -0.854 -21.957 1.00 70.69 170 LEU A N 1
ATOM 1386 C CA . LEU A 1 170 ? -58.314 -0.244 -20.634 1.00 70.69 170 LEU A CA 1
ATOM 1387 C C . LEU A 1 170 ? -59.748 0.259 -20.408 1.00 70.69 170 LEU A C 1
ATOM 1389 O O . LEU A 1 170 ? -60.194 0.325 -19.263 1.00 70.69 170 LEU A O 1
ATOM 1393 N N . GLN A 1 171 ? -60.477 0.585 -21.479 1.00 70.81 171 GLN A N 1
ATOM 1394 C CA . GLN A 1 171 ? -61.884 0.997 -21.430 1.00 70.81 171 GLN A CA 1
ATOM 1395 C C . GLN A 1 171 ? -62.878 -0.181 -21.371 1.00 70.81 171 GLN A C 1
ATOM 1397 O O . GLN A 1 171 ? -64.081 0.054 -21.260 1.00 70.81 171 GLN A O 1
ATOM 1402 N N . GLY A 1 172 ? -62.396 -1.432 -21.333 1.00 65.38 172 GLY A N 1
ATOM 1403 C CA . GLY A 1 172 ? -63.170 -2.571 -20.825 1.00 65.38 172 GLY A CA 1
ATOM 1404 C C . GLY A 1 172 ? -63.698 -3.582 -21.848 1.00 65.38 172 GLY A C 1
ATOM 1405 O O . GLY A 1 172 ? -64.637 -4.305 -21.517 1.00 65.38 172 GLY A O 1
ATOM 1406 N N . HIS A 1 173 ? -63.116 -3.695 -23.048 1.00 59.84 173 HIS A N 1
ATOM 1407 C CA . HIS A 1 173 ? -63.400 -4.831 -23.945 1.00 59.84 173 HIS A CA 1
ATOM 1408 C C . HIS A 1 173 ? -62.410 -5.999 -23.708 1.00 59.84 173 HIS A C 1
ATOM 1410 O O . HIS A 1 173 ? -61.216 -5.740 -23.565 1.00 59.84 173 HIS A O 1
ATOM 1416 N N . PRO A 1 174 ? -62.850 -7.280 -23.663 1.00 56.25 174 PRO A N 1
ATOM 1417 C CA . PRO A 1 174 ? -62.015 -8.388 -23.184 1.00 56.25 174 PRO A CA 1
ATOM 1418 C C . PRO A 1 174 ? -61.286 -9.198 -24.274 1.00 56.25 174 PRO A C 1
ATOM 1420 O O . PRO A 1 174 ? -60.733 -10.247 -23.952 1.00 56.25 174 PRO A O 1
ATOM 1423 N N . GLU A 1 175 ? -61.267 -8.779 -25.541 1.00 57.25 175 GLU A N 1
ATOM 1424 C CA . GLU A 1 175 ? -60.596 -9.560 -26.592 1.00 57.25 175 GLU A CA 1
ATOM 1425 C C . GLU A 1 175 ? -59.174 -9.046 -26.838 1.00 57.25 175 GLU A C 1
ATOM 1427 O O . GLU A 1 175 ? -58.944 -8.061 -27.535 1.00 57.25 175 GLU A O 1
ATOM 1432 N N . LEU A 1 176 ? -58.208 -9.727 -26.217 1.00 59.03 176 LEU A N 1
ATOM 1433 C CA . LEU A 1 176 ? -56.789 -9.611 -26.545 1.00 59.03 176 LEU A CA 1
ATOM 1434 C C . LEU A 1 176 ? -56.540 -10.250 -27.923 1.00 59.03 176 LEU A C 1
ATOM 1436 O O . LEU A 1 176 ? -57.024 -11.360 -28.152 1.00 59.03 176 LEU A O 1
ATOM 1440 N N . PRO A 1 177 ? -55.745 -9.630 -28.814 1.00 57.81 177 PRO A N 1
ATOM 1441 C CA . PRO A 1 177 ? -55.315 -10.283 -30.043 1.00 57.81 177 PRO A CA 1
ATOM 1442 C C . PRO A 1 177 ? -54.495 -11.538 -29.705 1.00 57.81 177 PRO A C 1
ATOM 1444 O O . PRO A 1 177 ? -53.379 -11.450 -29.184 1.00 57.81 177 PRO A O 1
ATOM 1447 N N . GLU A 1 178 ? -55.039 -12.725 -29.976 1.00 55.34 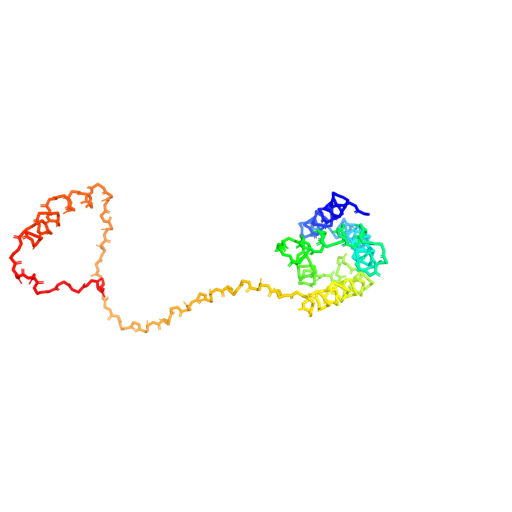178 GLU A N 1
ATOM 1448 C CA . GLU A 1 178 ? -54.288 -13.974 -29.866 1.00 55.34 178 GLU A CA 1
ATOM 1449 C C . GLU A 1 178 ? -53.224 -14.014 -30.969 1.00 55.34 178 GLU A C 1
ATOM 1451 O O . GLU A 1 178 ? -53.527 -14.217 -32.143 1.00 55.34 178 GLU A O 1
ATOM 1456 N N . GLY A 1 179 ? -51.958 -13.811 -30.596 1.00 58.44 179 GLY A N 1
ATOM 1457 C CA . GLY A 1 179 ? -50.846 -14.033 -31.524 1.00 58.44 179 GLY A CA 1
ATOM 1458 C C . GLY A 1 179 ? -49.519 -13.359 -31.198 1.00 58.44 179 GLY A C 1
ATOM 1459 O O . GLY A 1 179 ? -48.504 -13.770 -31.751 1.00 58.44 179 GLY A O 1
ATOM 1460 N N . LEU A 1 180 ? -49.468 -12.375 -30.296 1.00 51.94 180 LEU A N 1
ATOM 1461 C CA . LEU A 1 180 ? -48.212 -11.682 -29.985 1.00 51.94 180 LEU A CA 1
ATOM 1462 C C . LEU A 1 180 ? -47.596 -12.203 -28.681 1.00 51.94 180 LEU A C 1
ATOM 1464 O O . LEU A 1 180 ? -47.895 -11.742 -27.580 1.00 51.94 180 LEU A O 1
ATOM 1468 N N . SER A 1 181 ? -46.709 -13.191 -28.819 1.00 49.31 181 SER A N 1
ATOM 1469 C CA . SER A 1 181 ? -45.755 -13.557 -27.768 1.00 49.31 181 SER A CA 1
ATOM 1470 C C . SER A 1 181 ? -44.771 -12.394 -27.567 1.00 49.31 181 SER A C 1
ATOM 1472 O O . SER A 1 181 ? -44.138 -11.991 -28.541 1.00 49.31 181 SER A O 1
ATOM 1474 N N . PRO A 1 182 ? -44.554 -11.879 -26.341 1.00 49.75 182 PRO A N 1
ATOM 1475 C CA . PRO A 1 182 ? -43.642 -10.751 -26.106 1.00 49.75 182 PRO A CA 1
ATOM 1476 C C . PRO A 1 182 ? -42.149 -11.093 -26.272 1.00 49.75 182 PRO A C 1
ATOM 1478 O O . PRO A 1 182 ? -41.298 -10.281 -25.912 1.00 49.75 182 PRO A O 1
ATOM 1481 N N . PHE A 1 183 ? -41.815 -12.316 -26.700 1.00 45.50 183 PHE A N 1
ATOM 1482 C CA . PHE A 1 183 ? -40.457 -12.860 -26.642 1.00 45.50 183 PHE A CA 1
ATOM 1483 C C . PHE A 1 183 ? -40.090 -13.769 -27.827 1.00 45.50 183 PHE A C 1
ATOM 1485 O O . PHE A 1 183 ? -39.510 -14.835 -27.596 1.00 45.50 183 PHE A O 1
ATOM 1492 N N . ASP A 1 184 ? -40.390 -13.361 -29.060 1.00 39.28 184 ASP A N 1
ATOM 1493 C CA . ASP A 1 184 ? -39.533 -13.759 -30.193 1.00 39.28 184 ASP A CA 1
ATOM 1494 C C . ASP A 1 184 ? -38.473 -12.683 -30.463 1.00 39.28 184 ASP A C 1
ATOM 1496 O O . ASP A 1 184 ? -38.829 -11.482 -30.447 1.00 39.28 184 ASP A O 1
#

Sequence (184 aa):
MSMSAFHYIHTQLLNYIENLRIIKDLEEAKQVGRRTHVALKAYQELLCTLDFMSKSQDEQIRQSAKVIQSNVFYVFEYRDIFVNMLRNFKESKCSRSYLRDLVEAAHIFLKMLEASSKSSKLVVQKKKGKKKKKAKKQPARNDANVEEPSEEQLVELWEGHASSEIVTILQGHPELPEGLSPFD

Foldseek 3Di:
DALVVLVVLLVQLVVLLVVLVPDPDLVVNLVSQVVNLVSLVVNLVVLVVLLVLCVDPDPVSVVRSVVNVCCCQPPVSNPCSLVSCQVPDDVSRHPPVSVVSSVVSVVSSVVSVVVCVVVDVPDDDPPPPPPPPPPDDDDDDDDDDDDDDDPVVVVCCCVPPVVVVVVVVVVPDPDDPPDDDVPD

InterPro domains:
  IPR044998 Timeless [PTHR22940] (1-160)

Radius of gyration: 28.92 Å; chains: 1; bounding box: 81×37×69 Å

Organism: Biomphalaria glabrata (NCBI:txid6526)

Secondary structure (DSSP, 8-state):
--HHHHHHHHHHHHHHHHHHHH---HHHHHHHHHHHHHHHHHHHHHHHHHHHHHT-S-HHHHHHHHHHHHHHHHSHHHHHHHHHHHHT--TTTS-HHHHHHHHHHHHHHHHHHHHHHHHS-----------------PPP------PPPPHHHHHHHIIIIIHHHHHHHHTT-----TT--TT-

pLDDT: mean 81.4, std 17.72, range [36.22, 97.81]